Protein AF-A0A7Z9XSA0-F1 (afdb_monomer)

Mean predicted aligned error: 8.35 Å

Structure (mmCIF, N/CA/C/O backbone):
data_AF-A0A7Z9XSA0-F1
#
_entry.id   AF-A0A7Z9XSA0-F1
#
loop_
_atom_site.group_PDB
_atom_site.id
_atom_site.type_symbol
_atom_site.label_atom_id
_atom_site.label_alt_id
_atom_site.label_comp_id
_atom_site.label_asym_id
_atom_site.label_entity_id
_atom_site.label_seq_id
_atom_site.pdbx_PDB_ins_code
_atom_site.Cartn_x
_atom_site.Cartn_y
_atom_site.Cartn_z
_atom_site.occupancy
_atom_site.B_iso_or_equiv
_atom_site.auth_seq_id
_atom_site.auth_comp_id
_atom_site.auth_asym_id
_atom_site.auth_atom_id
_atom_site.pdbx_PDB_model_num
ATOM 1 N N . MET A 1 1 ? -67.974 -2.601 61.975 1.00 41.72 1 MET A N 1
ATOM 2 C CA . MET A 1 1 ? -68.358 -3.649 60.995 1.00 41.72 1 MET A CA 1
ATOM 3 C C . MET A 1 1 ? -67.110 -4.201 60.305 1.00 41.72 1 MET A C 1
ATOM 5 O O . MET A 1 1 ? -66.482 -3.473 59.547 1.00 41.72 1 MET A O 1
ATOM 9 N N . LYS A 1 2 ? -66.712 -5.456 60.569 1.00 50.91 2 LYS A N 1
ATOM 10 C CA . LYS A 1 2 ? -65.597 -6.116 59.857 1.00 50.91 2 LYS A CA 1
ATOM 11 C C . LYS A 1 2 ? -66.090 -6.582 58.481 1.00 50.91 2 LYS A C 1
ATOM 13 O O . LYS A 1 2 ? -66.827 -7.562 58.403 1.00 50.91 2 LYS A O 1
ATOM 18 N N . LYS A 1 3 ? -65.713 -5.886 57.402 1.00 65.38 3 LYS A N 1
ATOM 19 C CA . LYS A 1 3 ? -65.992 -6.336 56.026 1.00 65.38 3 LYS A CA 1
ATOM 20 C C . LYS A 1 3 ? -65.248 -7.657 55.778 1.00 65.38 3 LYS A C 1
ATOM 22 O O . LYS A 1 3 ? -64.023 -7.680 55.711 1.00 65.38 3 LYS A O 1
ATOM 27 N N . ARG A 1 4 ? -65.981 -8.769 55.680 1.00 67.38 4 ARG A N 1
ATOM 28 C CA . ARG A 1 4 ? -65.431 -10.077 55.294 1.00 67.38 4 ARG A CA 1
ATOM 29 C C . ARG A 1 4 ? -65.323 -10.130 53.769 1.00 67.38 4 ARG A C 1
ATOM 31 O O . ARG A 1 4 ? -66.330 -10.259 53.085 1.00 67.38 4 ARG A O 1
ATOM 38 N N . PHE A 1 5 ? -64.107 -10.015 53.241 1.00 75.12 5 PHE A N 1
ATOM 39 C CA . PHE A 1 5 ? -63.843 -10.193 51.811 1.00 75.12 5 PHE A CA 1
ATOM 40 C C . PHE A 1 5 ? -64.044 -11.657 51.387 1.00 75.12 5 PHE A C 1
ATOM 42 O O . PHE A 1 5 ? -63.497 -12.568 52.016 1.00 75.12 5 PHE A O 1
ATOM 49 N N . GLY A 1 6 ? -64.814 -11.874 50.315 1.00 84.06 6 GLY A N 1
ATOM 50 C CA . GLY A 1 6 ? -65.080 -13.199 49.744 1.00 84.06 6 GLY A CA 1
ATOM 51 C C . GLY A 1 6 ? -63.856 -13.816 49.055 1.00 84.06 6 GLY A C 1
ATOM 52 O O . GLY A 1 6 ? -62.977 -13.102 48.575 1.00 84.06 6 GLY A O 1
ATOM 53 N N . ILE A 1 7 ? -63.808 -15.152 48.978 1.00 84.31 7 ILE A N 1
ATOM 54 C CA . ILE A 1 7 ? -62.685 -15.928 48.409 1.00 84.31 7 ILE A CA 1
ATOM 55 C C . ILE A 1 7 ? -62.276 -15.451 47.001 1.00 84.31 7 ILE A C 1
ATOM 57 O O . ILE A 1 7 ? -61.087 -15.344 46.716 1.00 84.31 7 ILE A O 1
ATOM 61 N N . ARG A 1 8 ? -63.244 -15.099 46.141 1.00 87.06 8 ARG A N 1
ATOM 62 C CA . ARG A 1 8 ? -62.992 -14.642 44.760 1.00 87.06 8 ARG A CA 1
ATOM 63 C C . ARG A 1 8 ? -62.134 -13.375 44.698 1.00 87.06 8 ARG A C 1
ATOM 65 O O . ARG A 1 8 ? -61.259 -13.272 43.851 1.00 87.06 8 ARG A O 1
ATOM 72 N N . PHE A 1 9 ? -62.351 -12.442 45.626 1.00 87.25 9 PHE A N 1
ATOM 73 C CA . PHE A 1 9 ? -61.568 -11.209 45.704 1.00 87.25 9 PHE A CA 1
ATOM 74 C C . PHE A 1 9 ? -60.128 -11.481 46.158 1.00 87.25 9 PHE A C 1
ATOM 76 O O . PHE A 1 9 ? -59.192 -10.893 45.629 1.00 87.25 9 PHE A O 1
ATOM 83 N N . LYS A 1 10 ? -59.942 -12.415 47.101 1.00 87.94 10 LYS A N 1
ATOM 84 C CA . LYS A 1 10 ? -58.606 -12.831 47.554 1.00 87.94 10 LYS A CA 1
ATOM 85 C C . LYS A 1 10 ? -57.815 -13.512 46.435 1.00 87.94 10 LYS A C 1
ATOM 87 O O . LYS A 1 10 ? -56.643 -13.204 46.268 1.00 87.94 10 LYS A O 1
ATOM 92 N N . LEU A 1 11 ? -58.459 -14.385 45.656 1.00 89.94 11 LEU A N 1
ATOM 93 C CA . LEU A 1 11 ? -57.843 -15.034 44.492 1.00 89.94 11 LEU A CA 1
ATOM 94 C C . LEU A 1 11 ? -57.449 -14.019 43.415 1.00 89.94 11 LEU A C 1
ATOM 96 O O . LEU A 1 11 ? -56.325 -14.072 42.933 1.00 89.94 11 LEU A O 1
ATOM 100 N N . LEU A 1 12 ? -58.325 -13.058 43.099 1.00 92.12 12 LEU A N 1
ATOM 101 C CA . LEU A 1 12 ? -58.021 -11.993 42.139 1.00 92.12 12 LEU A CA 1
ATOM 102 C C . LEU A 1 12 ? -56.801 -11.177 42.578 1.00 92.12 12 LEU A C 1
ATOM 104 O O . LEU A 1 12 ? -55.916 -10.927 41.768 1.00 92.12 12 LEU A O 1
ATOM 108 N N . LEU A 1 13 ? -56.721 -10.814 43.861 1.00 90.06 13 LEU A N 1
ATOM 109 C CA . LEU A 1 13 ? -55.598 -10.050 44.405 1.00 90.06 13 LEU A CA 1
ATOM 110 C C . LEU A 1 13 ? -54.277 -10.829 44.326 1.00 90.06 13 LEU A C 1
ATOM 112 O O . LEU A 1 13 ? -53.256 -10.262 43.950 1.00 90.06 13 LEU A O 1
ATOM 116 N N . VAL A 1 14 ? -54.307 -12.137 44.599 1.00 91.62 14 VAL A N 1
ATOM 117 C CA . VAL A 1 14 ? -53.137 -13.016 44.439 1.00 91.62 14 VAL A CA 1
ATOM 118 C C . VAL A 1 14 ? -52.727 -13.127 42.971 1.00 91.62 14 VAL A C 1
ATOM 120 O O . VAL A 1 14 ? -51.551 -12.958 42.666 1.00 91.62 14 VAL A O 1
ATOM 123 N N . SER A 1 15 ? -53.669 -13.354 42.051 1.00 92.56 15 SER A N 1
ATOM 124 C CA . SER A 1 15 ? -53.382 -13.424 40.612 1.00 92.56 15 SER A CA 1
ATOM 125 C C . SER A 1 15 ? -52.836 -12.103 40.063 1.00 92.56 15 SER A C 1
ATOM 127 O O . SER A 1 15 ? -51.898 -12.115 39.271 1.00 92.56 15 SER A O 1
ATOM 129 N N . LEU A 1 16 ? -53.372 -10.966 40.515 1.00 92.50 16 LEU A N 1
ATOM 130 C CA . LEU A 1 16 ? -52.887 -9.640 40.138 1.00 92.50 16 LEU A CA 1
ATOM 131 C C . LEU A 1 16 ? -51.460 -9.407 40.651 1.00 92.50 16 LEU A C 1
ATOM 133 O O . LEU A 1 16 ? -50.615 -8.949 39.890 1.00 92.50 16 LEU A O 1
ATOM 137 N N . SER A 1 17 ? -51.165 -9.777 41.902 1.00 91.25 17 SER A N 1
ATOM 138 C CA . SER A 1 17 ? -49.797 -9.732 42.435 1.00 91.25 17 SER A CA 1
ATOM 139 C C . SER A 1 17 ? -48.845 -10.653 41.670 1.00 91.25 17 SER A C 1
ATOM 141 O O . SER A 1 17 ? -47.712 -10.260 41.408 1.00 91.25 17 SER A O 1
ATOM 143 N N . LEU A 1 18 ? -49.303 -11.843 41.267 1.00 94.75 18 LEU A N 1
ATOM 144 C CA . LEU A 1 18 ? -48.498 -12.791 40.495 1.00 94.75 18 LEU A CA 1
ATOM 145 C C . LEU A 1 18 ? -48.130 -12.243 39.106 1.00 94.75 18 LEU A C 1
ATOM 147 O O . LEU A 1 18 ? -47.051 -12.540 38.610 1.00 94.75 18 LEU A O 1
ATOM 151 N N . ILE A 1 19 ? -49.005 -11.430 38.501 1.00 94.38 19 ILE A N 1
ATOM 152 C CA . ILE A 1 19 ? -48.771 -10.763 37.207 1.00 94.38 19 ILE A CA 1
ATOM 153 C C . ILE A 1 19 ? -47.975 -9.460 37.372 1.00 94.38 19 ILE A C 1
ATOM 155 O O . ILE A 1 19 ? -47.176 -9.116 36.504 1.00 94.38 19 ILE A O 1
ATOM 159 N N . ALA A 1 20 ? -48.148 -8.736 38.478 1.00 94.19 20 ALA A N 1
ATOM 160 C CA . ALA A 1 20 ? -47.433 -7.486 38.720 1.00 94.19 20 ALA A CA 1
ATOM 161 C C . ALA A 1 20 ? -45.910 -7.697 38.777 1.00 94.19 20 ALA A C 1
ATOM 163 O O . ALA A 1 20 ? -45.165 -6.922 38.187 1.00 94.19 20 ALA A O 1
ATOM 164 N N . ILE A 1 21 ? -45.453 -8.781 39.414 1.00 92.44 21 ILE A N 1
ATOM 165 C CA . ILE A 1 21 ? -44.024 -9.105 39.553 1.00 92.44 21 ILE A CA 1
ATOM 166 C C . ILE A 1 21 ? -43.300 -9.210 38.193 1.00 92.44 21 ILE A C 1
ATOM 168 O O . ILE A 1 21 ? -42.333 -8.473 38.001 1.00 92.44 21 ILE A O 1
ATOM 172 N N . PRO A 1 22 ? -43.716 -10.062 37.233 1.00 93.69 22 PRO A N 1
ATOM 173 C CA . PRO A 1 22 ? -43.029 -10.177 35.948 1.00 93.69 22 PRO A CA 1
ATOM 174 C C . PRO A 1 22 ? -43.111 -8.897 35.108 1.00 93.69 22 PRO A C 1
ATOM 176 O O . PRO A 1 22 ? -42.152 -8.580 34.410 1.00 93.69 22 PRO A O 1
ATOM 179 N N . VAL A 1 23 ? -44.204 -8.129 35.194 1.00 95.00 23 VAL A N 1
ATOM 180 C CA . VAL A 1 23 ? -44.337 -6.855 34.463 1.00 95.00 23 VAL A CA 1
ATOM 181 C C . VAL A 1 23 ? -43.363 -5.809 35.003 1.00 95.00 23 VAL A C 1
ATOM 183 O O . VAL A 1 23 ? -42.646 -5.182 34.224 1.00 95.00 23 VAL A O 1
ATOM 186 N N . THR A 1 24 ? -43.301 -5.639 36.325 1.00 95.44 24 THR A N 1
ATOM 187 C CA . THR A 1 24 ? -42.353 -4.713 36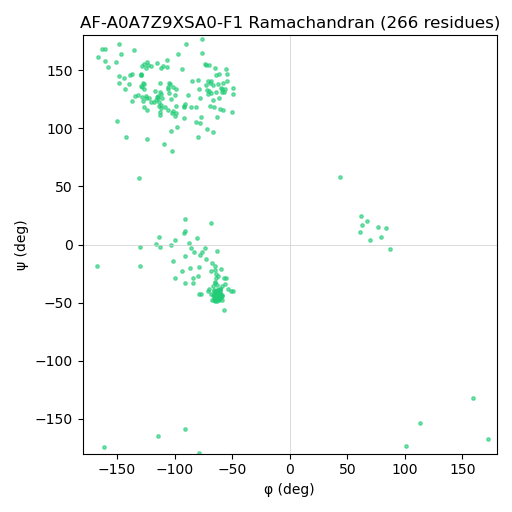.958 1.00 95.44 24 THR A CA 1
ATOM 188 C C . THR A 1 24 ? -40.913 -5.175 36.756 1.00 95.44 24 THR A C 1
ATOM 190 O O . THR A 1 24 ? -40.056 -4.357 36.439 1.00 95.44 24 THR A O 1
ATOM 193 N N . GLY A 1 25 ? -40.646 -6.481 36.858 1.00 94.81 25 GLY A N 1
ATOM 194 C CA . GLY A 1 25 ? -39.329 -7.052 36.575 1.00 94.81 25 GLY A CA 1
ATOM 195 C C . GLY A 1 25 ? -38.872 -6.786 35.139 1.00 94.81 25 GLY A C 1
ATOM 196 O O . GLY A 1 25 ? -37.737 -6.371 34.928 1.00 94.81 25 GLY A O 1
ATOM 197 N N . TYR A 1 26 ? -39.763 -6.946 34.155 1.00 95.88 26 TYR A N 1
ATOM 198 C CA . TYR A 1 26 ? -39.463 -6.637 32.756 1.00 95.88 26 TYR A CA 1
ATOM 199 C C . TYR A 1 26 ? -39.157 -5.148 32.535 1.00 95.88 26 TYR A C 1
ATOM 201 O O . TYR A 1 26 ? -38.176 -4.822 31.868 1.00 95.88 26 TYR A O 1
ATOM 209 N N . GLN A 1 27 ? -39.959 -4.245 33.112 1.00 94.75 27 GLN A N 1
ATOM 210 C CA . GLN A 1 27 ? -39.705 -2.800 33.022 1.00 94.75 27 GLN A CA 1
ATOM 211 C C . GLN A 1 27 ? -38.355 -2.431 33.641 1.00 94.75 27 GLN A C 1
ATOM 213 O O . GLN A 1 27 ? -37.563 -1.748 33.000 1.00 94.75 27 GLN A O 1
ATOM 218 N N . PHE A 1 28 ? -38.057 -2.966 34.826 1.00 96.12 28 PHE A N 1
ATOM 219 C CA . PHE A 1 28 ? -36.787 -2.734 35.506 1.00 96.12 28 PHE A CA 1
ATOM 220 C C . PHE A 1 28 ? -35.584 -3.221 34.686 1.00 96.12 28 PHE A C 1
ATOM 222 O O . PHE A 1 28 ? -34.607 -2.492 34.541 1.00 96.12 28 PHE A O 1
ATOM 229 N N . ILE A 1 29 ? -35.652 -4.430 34.111 1.00 96.81 29 ILE A N 1
ATOM 230 C CA . ILE A 1 29 ? -34.572 -4.964 33.265 1.00 96.81 29 ILE A CA 1
ATOM 231 C C . ILE A 1 29 ? -34.356 -4.072 32.042 1.00 96.81 29 ILE A C 1
ATOM 233 O O . ILE A 1 29 ? -33.217 -3.745 31.723 1.00 96.81 29 ILE A O 1
ATOM 237 N N . ARG A 1 30 ? -35.436 -3.639 31.384 1.00 97.00 30 ARG A N 1
ATOM 238 C CA . ARG A 1 30 ? -35.357 -2.768 30.208 1.00 97.00 30 ARG A CA 1
ATOM 239 C C . ARG A 1 30 ? -34.753 -1.399 30.539 1.00 97.00 30 ARG A C 1
ATOM 241 O O . ARG A 1 30 ? -33.953 -0.877 29.763 1.00 97.00 30 ARG A O 1
ATOM 248 N N . GLU A 1 31 ? -35.139 -0.805 31.664 1.00 96.19 31 GLU A N 1
ATOM 249 C CA . GLU A 1 31 ? -34.573 0.465 32.132 1.00 96.19 31 GLU A CA 1
ATOM 250 C C . GLU A 1 31 ? -33.086 0.318 32.465 1.00 96.19 31 GLU A C 1
ATOM 252 O O . GLU A 1 31 ? -32.283 1.144 32.037 1.00 96.19 31 GLU A O 1
ATOM 257 N N . MET A 1 32 ? -32.709 -0.768 33.147 1.00 96.94 32 MET A N 1
ATOM 258 C CA . MET A 1 32 ? -31.314 -1.075 33.462 1.00 96.94 32 MET A CA 1
ATOM 259 C C . MET A 1 32 ? -30.474 -1.283 32.198 1.00 96.94 32 MET A C 1
ATOM 261 O O . MET A 1 32 ? -29.381 -0.738 32.097 1.00 96.94 32 MET A O 1
ATOM 265 N N . GLU A 1 33 ? -30.981 -2.034 31.216 1.00 97.06 33 GLU A N 1
ATOM 266 C CA . GLU A 1 33 ? -30.316 -2.229 29.923 1.00 97.06 33 GLU A CA 1
ATOM 267 C C . GLU A 1 33 ? -30.086 -0.892 29.213 1.00 97.06 33 GLU A C 1
ATOM 269 O O . GLU A 1 33 ? -28.975 -0.612 28.770 1.00 97.06 33 GLU A O 1
ATOM 274 N N . THR A 1 34 ? -31.123 -0.052 29.148 1.00 96.81 34 THR A N 1
ATOM 275 C CA . THR A 1 34 ? -31.043 1.264 28.500 1.00 96.81 34 THR A CA 1
ATOM 276 C C . THR A 1 34 ? -30.007 2.140 29.199 1.00 96.81 34 THR A C 1
ATOM 278 O O . THR A 1 34 ? -29.118 2.676 28.548 1.00 96.81 34 THR A O 1
ATOM 281 N N . PHE A 1 35 ? -30.059 2.212 30.531 1.00 96.88 35 PHE A N 1
ATOM 282 C CA . PHE A 1 35 ? -29.105 2.977 31.327 1.00 96.88 35 PHE A CA 1
ATOM 283 C C . PHE A 1 35 ? -27.662 2.495 31.132 1.00 96.88 35 PHE A C 1
ATOM 285 O O . PHE A 1 35 ? -26.760 3.310 30.944 1.00 96.88 35 PHE A O 1
ATOM 292 N N . LEU A 1 36 ? -27.431 1.178 31.149 1.00 95.50 36 LEU A N 1
ATOM 293 C CA . LEU A 1 36 ? -26.100 0.608 30.941 1.00 95.50 36 LEU A CA 1
ATOM 294 C C . LEU A 1 36 ? -25.579 0.880 29.529 1.00 95.50 36 LEU A C 1
ATOM 296 O O . LEU A 1 36 ? -24.401 1.203 29.381 1.00 95.50 36 LEU A O 1
ATOM 300 N N . ARG A 1 37 ? -26.436 0.781 28.508 1.00 94.94 37 ARG A N 1
ATOM 301 C CA . ARG A 1 37 ? -26.054 1.083 27.125 1.00 94.94 37 ARG A CA 1
ATOM 302 C C . ARG A 1 37 ? -25.712 2.559 26.954 1.00 94.94 37 ARG A C 1
ATOM 304 O O . ARG A 1 37 ? -24.645 2.866 26.437 1.00 94.94 37 ARG A O 1
ATOM 311 N N . ASP A 1 38 ? -26.551 3.456 27.463 1.00 96.50 38 ASP A N 1
ATOM 312 C CA . ASP A 1 38 ? -26.317 4.900 27.381 1.00 96.50 38 ASP A CA 1
ATOM 313 C C . ASP A 1 38 ? -25.040 5.304 28.137 1.00 96.50 38 ASP A C 1
ATOM 315 O O . ASP A 1 38 ? -24.252 6.120 27.654 1.00 96.50 38 ASP A O 1
ATOM 319 N N . ALA A 1 39 ? -24.782 4.692 29.298 1.00 93.31 39 ALA A N 1
ATOM 320 C CA . ALA A 1 39 ? -23.544 4.897 30.043 1.00 93.31 39 ALA A CA 1
ATOM 321 C C . ALA A 1 39 ? -22.311 4.392 29.270 1.00 93.31 39 ALA A C 1
ATOM 323 O O . ALA A 1 39 ? -21.275 5.060 29.269 1.00 93.31 39 ALA A O 1
ATOM 324 N N . GLN A 1 40 ? -22.404 3.241 28.594 1.00 90.81 40 GLN A N 1
ATOM 325 C CA . GLN A 1 40 ? -21.329 2.729 27.737 1.00 90.81 40 GLN A CA 1
ATOM 326 C C . GLN A 1 40 ? -21.079 3.644 26.533 1.00 90.81 40 GLN A C 1
ATOM 328 O O . GLN A 1 40 ? -19.932 4.020 26.296 1.00 90.81 40 GLN A O 1
ATOM 333 N N . ASP A 1 41 ? -22.130 4.060 25.826 1.00 92.38 41 ASP A N 1
ATOM 334 C CA . ASP A 1 41 ? -22.032 4.948 24.663 1.00 92.38 41 ASP A CA 1
ATOM 335 C C . ASP A 1 41 ? -21.413 6.301 25.046 1.00 92.38 41 ASP A C 1
ATOM 337 O O . ASP A 1 41 ? -20.529 6.819 24.351 1.00 92.38 41 ASP A O 1
ATOM 341 N N . HIS A 1 42 ? -21.820 6.862 26.188 1.00 92.44 42 HIS A N 1
ATOM 342 C CA . HIS A 1 42 ? -21.264 8.109 26.705 1.00 92.44 42 HIS A CA 1
ATOM 343 C C . HIS A 1 42 ? -19.783 7.975 27.087 1.00 92.44 42 HIS A C 1
ATOM 345 O O . HIS A 1 42 ? -18.978 8.845 26.740 1.00 92.44 42 HIS A O 1
ATOM 351 N N . ASN A 1 43 ? -19.405 6.877 27.750 1.00 89.88 43 ASN A N 1
ATOM 352 C CA . ASN A 1 43 ? -18.013 6.602 28.103 1.00 89.88 43 ASN A CA 1
ATOM 353 C C . ASN A 1 43 ? -17.147 6.430 26.849 1.00 89.88 43 ASN A C 1
ATOM 355 O O . ASN A 1 43 ? -16.127 7.104 26.725 1.00 89.88 43 ASN A O 1
ATOM 359 N N . LEU A 1 44 ? -17.582 5.617 25.878 1.00 89.00 44 LEU A N 1
ATOM 360 C CA . LEU A 1 44 ? -16.863 5.413 24.616 1.00 89.00 44 LEU A CA 1
ATOM 361 C C . LEU A 1 44 ? -16.672 6.727 23.851 1.00 89.00 44 LEU A C 1
ATOM 363 O O . LEU A 1 44 ? -15.575 7.006 23.364 1.00 89.00 44 LEU A O 1
ATOM 367 N N . THR A 1 45 ? -17.712 7.560 23.784 1.00 92.00 45 THR A N 1
ATOM 368 C CA . THR A 1 45 ? -17.655 8.861 23.102 1.00 92.00 45 THR A CA 1
ATOM 369 C C . THR A 1 45 ? -16.690 9.819 23.798 1.00 92.00 45 THR A C 1
ATOM 371 O O . THR A 1 45 ? -15.855 10.442 23.141 1.00 92.00 45 THR A O 1
ATOM 374 N N . THR A 1 46 ? -16.762 9.914 25.127 1.00 90.69 46 THR A N 1
ATOM 375 C CA . THR A 1 46 ? -15.885 10.785 25.925 1.00 90.69 46 THR A CA 1
ATOM 376 C C . THR A 1 46 ? -14.426 10.354 25.798 1.00 90.69 46 THR A C 1
ATOM 378 O O . THR A 1 46 ? -13.544 11.183 25.572 1.00 90.69 46 THR A O 1
ATOM 381 N N . THR A 1 47 ? -14.163 9.049 25.855 1.00 88.00 47 THR A N 1
ATOM 382 C CA . THR A 1 47 ? -12.823 8.499 25.656 1.00 88.00 47 THR A CA 1
ATOM 383 C C . THR A 1 47 ? -12.308 8.751 24.241 1.00 88.00 47 THR A C 1
ATOM 385 O O . THR A 1 47 ? -11.165 9.175 24.080 1.00 88.00 47 THR A O 1
ATOM 388 N N . ALA A 1 48 ? -13.137 8.560 23.209 1.00 88.69 48 ALA A N 1
ATOM 389 C CA . ALA A 1 48 ? -12.759 8.854 21.828 1.00 88.69 48 ALA A CA 1
ATOM 390 C C . ALA A 1 48 ? -12.407 10.339 21.633 1.00 88.69 48 ALA A C 1
ATOM 392 O O . ALA A 1 48 ? -11.421 10.655 20.968 1.00 88.69 48 ALA A O 1
ATOM 393 N N . GLN A 1 49 ? -13.162 11.252 22.252 1.00 90.06 49 GLN A N 1
ATOM 394 C CA . GLN A 1 49 ? -12.871 12.689 22.230 1.00 90.06 49 GLN A CA 1
ATOM 395 C C . GLN A 1 49 ? -11.562 13.024 22.956 1.00 90.06 49 GLN A C 1
ATOM 397 O O . GLN A 1 49 ? -10.744 13.771 22.419 1.00 90.06 49 GLN A O 1
ATOM 402 N N . ALA A 1 50 ? -11.327 12.446 24.137 1.00 87.62 50 ALA A N 1
ATOM 403 C CA . ALA A 1 50 ? -10.083 12.635 24.882 1.00 87.62 50 ALA A CA 1
ATOM 404 C C . ALA A 1 50 ? -8.864 12.133 24.088 1.00 87.62 50 ALA A C 1
ATOM 406 O O . ALA A 1 50 ? -7.871 12.848 23.957 1.00 87.62 50 ALA A O 1
ATOM 407 N N . LEU A 1 51 ? -8.964 10.946 23.480 1.00 86.06 51 LEU A N 1
ATOM 408 C CA . LEU A 1 51 ? -7.933 10.403 22.594 1.00 86.06 51 LEU A CA 1
ATOM 409 C C . LEU A 1 51 ? -7.704 11.297 21.374 1.00 86.06 51 LEU A C 1
ATOM 411 O O . LEU A 1 51 ? -6.560 11.587 21.039 1.00 86.06 51 LEU A O 1
ATOM 415 N N . ALA A 1 52 ? -8.767 11.784 20.732 1.00 85.38 52 ALA A N 1
ATOM 416 C CA . ALA A 1 52 ? -8.646 12.689 19.592 1.00 85.38 52 ALA A CA 1
ATOM 417 C C . ALA A 1 52 ? -7.918 13.995 19.960 1.00 85.38 52 ALA A C 1
ATOM 419 O O . ALA A 1 52 ? -7.110 14.486 19.168 1.00 85.38 52 ALA A O 1
ATOM 420 N N . LEU A 1 53 ? -8.157 14.538 21.160 1.00 86.19 53 LEU A N 1
ATOM 421 C CA . LEU A 1 53 ? -7.442 15.709 21.677 1.00 86.19 53 LEU A CA 1
ATOM 422 C C . LEU A 1 53 ? -5.959 15.410 21.936 1.00 86.19 53 LEU A C 1
ATOM 424 O O . LEU A 1 53 ? -5.111 16.210 21.543 1.00 86.19 53 LEU A O 1
ATOM 428 N N . LEU A 1 54 ? -5.635 14.254 22.528 1.00 83.75 54 LEU A N 1
ATOM 429 C CA . LEU A 1 54 ? -4.248 13.817 22.748 1.00 83.75 54 LEU A CA 1
ATOM 430 C C . LEU A 1 54 ? -3.484 13.641 21.429 1.00 83.75 54 LEU A C 1
ATOM 432 O O . LEU A 1 54 ? -2.347 14.090 21.307 1.00 83.75 54 LEU A O 1
ATOM 436 N N . VAL A 1 55 ? -4.120 13.023 20.430 1.00 81.50 55 VAL A N 1
ATOM 437 C CA . VAL A 1 55 ? -3.548 12.817 19.091 1.00 81.50 55 VAL A CA 1
ATOM 438 C C . VAL A 1 55 ? -3.316 14.152 18.392 1.00 81.50 55 VAL A C 1
ATOM 440 O O . VAL A 1 55 ? -2.219 14.401 17.902 1.00 81.50 55 VAL A O 1
ATOM 443 N N . ARG A 1 56 ? -4.319 15.039 18.381 1.00 79.75 56 ARG A N 1
ATOM 444 C CA . ARG A 1 56 ? -4.207 16.368 17.759 1.00 79.75 56 ARG A CA 1
ATOM 445 C C . ARG A 1 56 ? -3.148 17.239 18.440 1.00 79.75 56 ARG A C 1
ATOM 447 O O . ARG A 1 56 ? -2.496 18.032 17.772 1.00 79.75 56 ARG A O 1
ATOM 454 N N . GLY A 1 57 ? -2.989 17.105 19.755 1.00 72.94 57 GLY A N 1
ATOM 455 C CA . GLY A 1 57 ? -2.007 17.854 20.536 1.00 72.94 57 GLY A CA 1
ATOM 456 C C . GLY A 1 57 ? -0.567 17.355 20.402 1.00 72.94 57 GLY A C 1
ATOM 457 O O . GLY A 1 57 ? 0.327 18.000 20.944 1.00 72.94 57 GLY A O 1
ATOM 458 N N . ASN A 1 58 ? -0.315 16.231 19.718 1.00 71.31 58 ASN A N 1
ATOM 459 C CA . ASN A 1 58 ? 1.025 15.668 19.599 1.00 71.31 58 ASN A CA 1
ATOM 460 C C . ASN A 1 58 ? 1.747 16.180 18.332 1.00 71.31 58 ASN A C 1
ATOM 462 O O . ASN A 1 58 ? 1.433 15.734 17.227 1.00 71.31 58 ASN A O 1
ATOM 466 N N . PRO A 1 59 ? 2.771 17.045 18.467 1.00 63.28 59 PRO A N 1
ATOM 467 C CA . PRO A 1 59 ? 3.491 17.627 17.332 1.00 63.28 59 PRO A CA 1
ATOM 468 C C . PRO A 1 59 ? 4.327 16.613 16.534 1.00 63.28 59 PRO A C 1
ATOM 470 O O . PRO A 1 59 ? 4.718 16.902 15.407 1.00 63.28 59 PRO A O 1
ATOM 473 N N . ALA A 1 60 ? 4.601 15.420 17.080 1.00 59.56 60 ALA A N 1
ATOM 474 C CA . ALA A 1 60 ? 5.267 14.345 16.341 1.00 59.56 60 ALA A CA 1
ATOM 475 C C . ALA A 1 60 ? 4.346 13.691 15.293 1.00 59.56 60 ALA A C 1
ATOM 477 O O . ALA A 1 60 ? 4.806 12.928 14.442 1.00 59.56 60 ALA A O 1
ATOM 478 N N . LEU A 1 61 ? 3.044 13.979 15.353 1.00 63.97 61 LEU A N 1
ATOM 479 C CA . LEU A 1 61 ? 2.025 13.469 14.448 1.00 63.97 61 LEU A CA 1
ATOM 480 C C . LEU A 1 61 ? 1.696 14.564 13.451 1.00 63.97 61 LEU A C 1
ATOM 482 O O . LEU A 1 61 ? 0.732 15.311 13.600 1.00 63.97 61 LEU A O 1
ATOM 486 N N . ASN A 1 62 ? 2.551 14.685 12.444 1.00 57.22 62 ASN A N 1
ATOM 487 C CA . ASN A 1 62 ? 2.345 15.647 11.379 1.00 57.22 62 ASN A CA 1
ATOM 488 C C . ASN A 1 62 ? 1.094 15.230 10.585 1.00 57.22 62 ASN A C 1
ATOM 490 O O . ASN A 1 62 ? 1.144 14.317 9.765 1.00 57.22 62 ASN A O 1
ATOM 494 N N . THR A 1 63 ? -0.052 15.825 10.914 1.00 57.22 63 THR A N 1
ATOM 495 C CA . THR A 1 63 ? -1.357 15.520 10.302 1.00 57.22 63 THR A CA 1
ATOM 496 C C . THR A 1 63 ? -1.653 16.405 9.090 1.00 57.22 63 THR A C 1
ATOM 498 O O . THR A 1 63 ? -2.555 16.082 8.323 1.00 57.22 63 THR A O 1
ATOM 501 N N . ASP A 1 64 ? -0.838 17.441 8.869 1.00 56.12 64 ASP A N 1
ATOM 502 C CA . ASP A 1 64 ? -0.942 18.407 7.765 1.00 56.12 64 ASP A CA 1
ATOM 503 C C . ASP A 1 64 ? -0.136 17.999 6.520 1.00 56.12 64 ASP A C 1
ATOM 505 O O . ASP A 1 64 ? 0.224 18.833 5.688 1.00 56.12 64 ASP A O 1
ATOM 509 N N . VAL A 1 65 ? 0.182 16.713 6.365 1.00 60.88 65 VAL A N 1
ATOM 510 C CA . VAL A 1 65 ? 0.842 16.253 5.141 1.00 60.88 65 VAL A CA 1
ATOM 511 C C . VAL A 1 65 ? -0.169 16.298 3.990 1.00 60.88 65 VAL A C 1
ATOM 513 O O . VAL A 1 65 ? -1.249 15.717 4.125 1.00 60.88 65 VAL A O 1
ATOM 516 N N . PRO A 1 66 ? 0.172 16.914 2.841 1.00 66.25 66 PRO A N 1
ATOM 517 C CA . PRO A 1 66 ? -0.582 16.736 1.609 1.00 66.25 66 PRO A CA 1
ATOM 518 C C . PRO A 1 66 ? -0.788 15.243 1.321 1.00 66.25 66 PRO A C 1
ATOM 520 O O . PRO A 1 66 ? 0.163 14.499 1.095 1.00 66.25 66 PRO A O 1
ATOM 523 N N . LEU A 1 67 ? -2.044 14.800 1.366 1.00 72.12 67 LEU A N 1
ATOM 524 C CA . LEU A 1 67 ? -2.420 13.408 1.091 1.00 72.12 67 LEU A CA 1
ATOM 525 C C . LEU A 1 67 ? -2.569 13.134 -0.409 1.00 72.12 67 LEU A C 1
ATOM 527 O O . LEU A 1 67 ? -2.786 11.993 -0.809 1.00 72.12 67 LEU A O 1
ATOM 531 N N . GLU A 1 68 ? -2.483 14.173 -1.237 1.00 76.00 68 GLU A N 1
ATOM 532 C CA . GLU A 1 68 ? -2.559 14.040 -2.683 1.00 76.00 68 GLU A CA 1
ATOM 533 C C . GLU A 1 68 ? -1.349 13.250 -3.195 1.00 76.00 68 GLU A C 1
ATOM 535 O O . GLU A 1 68 ? -0.200 13.622 -2.969 1.00 76.00 68 GLU A O 1
ATOM 540 N N . GLY A 1 69 ? -1.626 12.103 -3.815 1.00 80.19 69 GLY A N 1
ATOM 541 C CA . GLY A 1 69 ? -0.616 11.142 -4.256 1.00 80.19 69 GLY A CA 1
ATOM 542 C C . GLY A 1 69 ? 0.115 10.395 -3.140 1.00 80.19 69 GLY A C 1
ATOM 543 O O . GLY A 1 69 ? 1.008 9.610 -3.437 1.00 80.19 69 GLY A O 1
ATOM 544 N N . ALA A 1 70 ? -0.246 10.588 -1.867 1.00 87.88 70 ALA A N 1
ATOM 545 C CA . ALA A 1 70 ? 0.347 9.825 -0.775 1.00 87.88 70 ALA A CA 1
ATOM 546 C C . ALA A 1 70 ? 0.065 8.323 -0.936 1.00 87.88 70 ALA A C 1
ATOM 548 O O . ALA A 1 70 ? -1.000 7.923 -1.407 1.00 87.88 70 ALA A O 1
ATOM 549 N N . LEU A 1 71 ? 1.014 7.496 -0.501 1.00 91.50 71 LEU A N 1
ATOM 550 C CA . LEU A 1 71 ? 0.919 6.046 -0.579 1.00 91.50 71 LEU A CA 1
ATOM 551 C C . LEU A 1 71 ? 1.006 5.420 0.808 1.00 91.50 71 LEU A C 1
ATOM 553 O O . LEU A 1 71 ? 1.986 5.591 1.534 1.00 91.50 71 LEU A O 1
ATOM 557 N N . TYR A 1 72 ? -0.011 4.646 1.175 1.00 93.06 72 TYR A N 1
ATOM 558 C CA . TYR A 1 72 ? -0.014 3.918 2.438 1.00 93.06 72 TYR A CA 1
ATOM 559 C C . TYR A 1 72 ? 0.822 2.640 2.388 1.00 93.06 72 TYR A C 1
ATOM 561 O O . TYR A 1 72 ? 0.704 1.834 1.465 1.00 93.06 72 TYR A O 1
ATOM 569 N N . VAL A 1 73 ? 1.633 2.444 3.425 1.00 94.69 73 VAL A N 1
ATOM 570 C CA . VAL A 1 73 ? 2.542 1.314 3.593 1.00 94.69 73 VAL A CA 1
ATOM 571 C C . VAL A 1 73 ? 2.067 0.456 4.761 1.00 94.69 73 VAL A C 1
ATOM 573 O O . VAL A 1 73 ? 2.135 0.849 5.928 1.00 94.69 73 VAL A O 1
ATOM 576 N N . HIS A 1 74 ? 1.603 -0.748 4.446 1.00 94.25 74 HIS A N 1
ATOM 577 C CA . HIS A 1 74 ? 1.081 -1.692 5.423 1.00 94.25 74 HIS A CA 1
ATOM 578 C C . HIS A 1 74 ? 2.205 -2.334 6.264 1.00 94.25 74 HIS A C 1
ATOM 580 O O . HIS A 1 74 ? 3.350 -2.457 5.809 1.00 94.25 74 HIS A O 1
ATOM 586 N N . PRO A 1 75 ? 1.897 -2.803 7.490 1.00 91.12 75 PRO A N 1
ATOM 587 C CA . PRO A 1 75 ? 2.830 -3.602 8.280 1.00 91.12 75 PRO A CA 1
ATOM 588 C C . PRO A 1 75 ? 3.348 -4.829 7.521 1.00 91.12 75 PRO A C 1
ATOM 590 O O . PRO A 1 75 ? 2.613 -5.454 6.747 1.00 91.12 75 PRO A O 1
ATOM 593 N N . TYR A 1 76 ? 4.602 -5.197 7.786 1.00 89.62 76 TYR A N 1
ATOM 594 C CA . TYR A 1 76 ? 5.225 -6.371 7.185 1.00 89.62 76 TYR A CA 1
ATOM 595 C C . TYR A 1 76 ? 4.485 -7.668 7.519 1.00 89.62 76 TYR A C 1
ATOM 597 O O . TYR A 1 76 ? 4.194 -7.958 8.680 1.00 89.62 76 TYR A O 1
ATOM 605 N N . GLN A 1 77 ? 4.289 -8.472 6.484 1.00 89.38 77 GLN A N 1
ATOM 606 C CA . GLN A 1 77 ? 4.191 -9.925 6.541 1.00 89.38 77 GLN A CA 1
ATOM 607 C C . GLN A 1 77 ? 5.216 -10.465 5.532 1.00 89.38 77 GLN A C 1
ATOM 609 O O . GLN A 1 77 ? 5.584 -9.707 4.631 1.00 89.38 77 GLN A O 1
ATOM 614 N N . PRO A 1 78 ? 5.730 -11.697 5.686 1.00 90.12 78 PRO A N 1
ATOM 615 C CA . PRO A 1 78 ? 6.619 -12.290 4.693 1.00 90.12 78 PRO A CA 1
ATOM 616 C C . PRO A 1 78 ? 6.035 -12.176 3.282 1.00 90.12 78 PRO A C 1
ATOM 618 O O . PRO A 1 78 ? 4.874 -12.510 3.085 1.00 90.12 78 PRO A O 1
ATOM 621 N N . VAL A 1 79 ? 6.843 -11.674 2.348 1.00 92.62 79 VAL A N 1
ATOM 622 C CA . VAL A 1 79 ? 6.510 -11.563 0.923 1.00 92.62 79 VAL A CA 1
ATOM 623 C C . VAL A 1 79 ? 7.606 -12.276 0.147 1.00 92.62 79 VAL A C 1
ATOM 625 O O . VAL A 1 79 ? 8.796 -11.982 0.337 1.00 92.62 79 VAL A O 1
ATOM 628 N N . ILE A 1 80 ? 7.210 -13.213 -0.700 1.00 95.06 80 ILE A N 1
ATOM 629 C CA . ILE A 1 80 ? 8.061 -13.858 -1.687 1.00 95.06 80 ILE A CA 1
ATOM 630 C C . ILE A 1 80 ? 7.913 -13.047 -2.967 1.00 95.06 80 ILE A C 1
ATOM 632 O O . ILE A 1 80 ? 6.823 -12.917 -3.495 1.00 95.06 80 ILE A O 1
ATOM 636 N N . VAL A 1 81 ? 9.015 -12.472 -3.451 1.00 96.62 81 VAL A N 1
ATOM 637 C CA . VAL A 1 81 ? 8.985 -11.713 -4.705 1.00 96.62 81 VAL A CA 1
ATOM 638 C C . VAL A 1 81 ? 9.030 -12.700 -5.861 1.00 96.62 81 VAL A C 1
ATOM 640 O O . VAL A 1 81 ? 10.117 -13.124 -6.253 1.00 96.62 81 VAL A O 1
ATOM 643 N N . ASP A 1 82 ? 7.857 -13.093 -6.341 1.00 96.62 82 ASP A N 1
ATOM 644 C CA . ASP A 1 82 ? 7.653 -14.040 -7.441 1.00 96.62 82 ASP A CA 1
ATOM 645 C C . ASP A 1 82 ? 6.683 -13.513 -8.520 1.00 96.62 82 ASP A C 1
ATOM 647 O O . ASP A 1 82 ? 6.479 -14.161 -9.548 1.00 96.62 82 ASP A O 1
ATOM 651 N N . GLY A 1 83 ? 6.125 -12.312 -8.322 1.00 95.38 83 GLY A N 1
ATOM 652 C CA . GLY A 1 83 ? 5.201 -11.656 -9.246 1.00 95.38 83 GLY A CA 1
ATOM 653 C C . GLY A 1 83 ? 3.734 -12.041 -9.027 1.00 95.38 83 GLY A C 1
ATOM 654 O O . GLY A 1 83 ? 2.846 -11.476 -9.684 1.00 95.38 83 GLY A O 1
ATOM 655 N N . TYR A 1 84 ? 3.441 -12.963 -8.107 1.00 95.75 84 TYR A N 1
ATOM 656 C CA . TYR A 1 84 ? 2.085 -13.378 -7.766 1.00 95.75 84 TYR A CA 1
ATOM 657 C C . TYR A 1 84 ? 1.541 -12.577 -6.578 1.00 95.75 84 TYR A C 1
ATOM 659 O O . TYR A 1 84 ? 2.253 -12.087 -5.711 1.00 95.75 84 TYR A O 1
ATOM 667 N N . ALA A 1 85 ? 0.219 -12.407 -6.540 1.00 94.94 85 ALA A N 1
ATOM 668 C CA . ALA A 1 85 ? -0.442 -11.605 -5.509 1.00 94.94 85 ALA A CA 1
ATOM 669 C C . ALA A 1 85 ? -0.865 -12.429 -4.274 1.00 94.94 85 ALA A C 1
ATOM 671 O O . ALA A 1 85 ? -1.643 -11.945 -3.450 1.00 94.94 85 ALA A O 1
ATOM 672 N N . ASP A 1 86 ? -0.400 -13.673 -4.147 1.00 95.25 86 ASP A N 1
ATOM 673 C CA . ASP A 1 86 ? -0.881 -14.618 -3.132 1.00 95.25 86 ASP A CA 1
ATOM 674 C C . ASP A 1 86 ? -0.521 -14.178 -1.705 1.00 95.25 86 ASP A C 1
ATOM 676 O O . ASP A 1 86 ? -1.359 -14.256 -0.804 1.00 95.25 86 ASP A O 1
ATOM 680 N N . ASP A 1 87 ? 0.653 -13.570 -1.521 1.00 95.00 87 ASP A N 1
ATOM 681 C CA . ASP A 1 87 ? 1.088 -12.974 -0.247 1.00 95.00 87 ASP A CA 1
ATOM 682 C C . ASP A 1 87 ? 0.362 -11.654 0.098 1.00 95.00 87 ASP A C 1
ATOM 684 O O . ASP A 1 87 ? 0.566 -11.053 1.159 1.00 95.00 87 ASP A O 1
ATOM 688 N N . TRP A 1 88 ? -0.506 -11.179 -0.800 1.00 95.75 88 TRP A N 1
ATOM 689 C CA . TRP A 1 88 ? -1.177 -9.880 -0.718 1.00 95.75 88 TRP A CA 1
ATOM 690 C C . TRP A 1 88 ? -2.698 -9.983 -0.583 1.00 95.75 88 TRP A C 1
ATOM 692 O O . TRP A 1 88 ? -3.371 -8.953 -0.513 1.00 95.75 88 TRP A O 1
ATOM 702 N N . GLN A 1 89 ? -3.252 -11.198 -0.541 1.00 94.50 89 GLN A N 1
ATOM 703 C CA . GLN A 1 89 ? -4.696 -11.470 -0.611 1.00 94.50 89 GLN A CA 1
ATOM 704 C C . GLN A 1 89 ? -5.522 -10.702 0.436 1.00 94.50 89 GLN A C 1
ATOM 706 O O . GLN A 1 89 ? -6.604 -10.197 0.133 1.00 94.50 89 GLN A O 1
ATOM 711 N N . ASP A 1 90 ? -5.001 -10.549 1.657 1.00 93.56 90 ASP A N 1
ATOM 712 C CA . ASP A 1 90 ? -5.641 -9.790 2.739 1.00 93.56 90 ASP A CA 1
ATOM 713 C C . ASP A 1 90 ? -5.693 -8.275 2.473 1.00 93.56 90 ASP A C 1
ATOM 715 O O . ASP A 1 90 ? -6.550 -7.579 3.024 1.00 93.56 90 ASP A O 1
ATOM 719 N N . LEU A 1 91 ? -4.802 -7.761 1.622 1.00 94.94 91 LEU A N 1
ATOM 720 C CA . LEU A 1 91 ? -4.712 -6.347 1.269 1.00 94.94 91 LEU A CA 1
ATOM 721 C C . LEU A 1 91 ? -5.323 -5.995 -0.081 1.00 94.94 91 LEU A C 1
ATOM 723 O O . LEU A 1 91 ? -5.554 -4.812 -0.313 1.00 94.94 91 LEU A O 1
ATOM 727 N N . LEU A 1 92 ? -5.632 -6.955 -0.957 1.00 94.12 92 LEU A N 1
ATOM 728 C CA . LEU A 1 92 ? -6.272 -6.660 -2.249 1.00 94.12 92 LEU A CA 1
ATOM 729 C C . LEU A 1 92 ? -7.513 -5.747 -2.128 1.00 94.12 92 LEU A C 1
ATOM 731 O O . LEU A 1 92 ? -7.648 -4.822 -2.936 1.00 94.12 92 LEU A O 1
ATOM 735 N N . PRO A 1 93 ? -8.393 -5.897 -1.112 1.00 93.94 93 PRO A N 1
ATOM 736 C CA . PRO A 1 93 ? -9.514 -4.973 -0.914 1.00 93.94 93 PRO A CA 1
ATOM 737 C C . PRO A 1 93 ? -9.099 -3.536 -0.556 1.00 93.94 93 PRO A C 1
ATOM 739 O O . PRO A 1 93 ? -9.882 -2.610 -0.755 1.00 93.94 93 PRO A O 1
ATOM 742 N N . LEU A 1 94 ? -7.889 -3.357 -0.024 1.00 93.12 94 LEU A N 1
ATOM 743 C CA . LEU A 1 94 ? -7.309 -2.092 0.436 1.00 93.12 94 LEU A CA 1
ATOM 744 C C . LEU A 1 94 ? -6.339 -1.474 -0.585 1.00 93.12 94 LEU A C 1
ATOM 746 O O . LEU A 1 94 ? -5.722 -0.451 -0.291 1.00 93.12 94 LEU A O 1
ATOM 750 N N . ALA A 1 95 ? -6.193 -2.080 -1.768 1.00 94.56 95 ALA A N 1
ATOM 751 C CA . ALA A 1 95 ? -5.283 -1.597 -2.796 1.00 94.56 95 ALA A CA 1
ATOM 752 C C . ALA A 1 95 ? -5.615 -0.161 -3.214 1.00 94.56 95 ALA A C 1
ATOM 754 O O . ALA A 1 95 ? -6.772 0.178 -3.484 1.00 94.56 95 ALA A O 1
ATOM 755 N N . GLN A 1 96 ? -4.583 0.674 -3.300 1.00 93.12 96 GLN A N 1
ATOM 756 C CA . GLN A 1 96 ? -4.701 2.068 -3.719 1.00 93.12 96 GLN A CA 1
ATOM 757 C C . GLN A 1 96 ? -4.842 2.107 -5.236 1.00 93.12 96 GLN A C 1
ATOM 759 O O . GLN A 1 96 ? -4.057 1.483 -5.946 1.00 93.12 96 GLN A O 1
ATOM 764 N N . ARG A 1 97 ? -5.887 2.764 -5.743 1.00 92.94 97 ARG A N 1
ATOM 765 C CA . ARG A 1 97 ? -6.321 2.641 -7.140 1.00 92.94 97 ARG A CA 1
ATOM 766 C C . ARG A 1 97 ? -6.083 3.938 -7.897 1.00 92.94 97 ARG A C 1
ATOM 768 O O . ARG A 1 97 ? -6.571 4.982 -7.481 1.00 92.94 97 ARG A O 1
ATOM 775 N N . PHE A 1 98 ? -5.432 3.836 -9.049 1.00 90.69 98 PHE A N 1
ATOM 776 C CA . PHE A 1 98 ? -5.058 4.977 -9.881 1.00 90.69 98 PHE A CA 1
ATOM 777 C C . PHE A 1 98 ? -5.569 4.784 -11.302 1.00 90.69 98 PHE A C 1
ATOM 779 O O . PHE A 1 98 ? -5.525 3.678 -11.843 1.00 90.69 98 PHE A O 1
ATOM 786 N N . GLY A 1 99 ? -6.094 5.838 -11.922 1.00 86.62 99 GLY A N 1
ATOM 787 C CA . GLY A 1 99 ? -6.735 5.742 -13.230 1.00 86.62 99 GLY A CA 1
ATOM 788 C C . GLY A 1 99 ? -7.434 7.021 -13.664 1.00 86.62 99 GLY A C 1
ATOM 789 O O . GLY A 1 99 ? -7.247 8.077 -13.070 1.00 86.62 99 GLY A O 1
ATOM 790 N N . GLY A 1 100 ? -8.237 6.896 -14.718 1.00 75.44 100 GLY A N 1
ATOM 791 C CA . GLY A 1 100 ? -9.007 7.993 -15.302 1.00 75.44 100 GLY A CA 1
ATOM 792 C C . GLY A 1 100 ? -10.521 7.792 -15.156 1.00 75.44 100 GLY A C 1
ATOM 793 O O . GLY A 1 100 ? -10.958 6.918 -14.405 1.00 75.44 100 GLY A O 1
ATOM 794 N N . PRO A 1 101 ? -11.332 8.555 -15.910 1.00 76.06 101 PRO A N 1
ATOM 795 C CA . PRO A 1 101 ? -12.798 8.479 -15.869 1.00 76.06 101 PRO A CA 1
ATOM 796 C C . PRO A 1 101 ? -13.368 7.074 -16.122 1.00 76.06 101 PRO A C 1
ATOM 798 O O . PRO A 1 101 ? -14.405 6.721 -15.571 1.00 76.06 101 PRO A O 1
ATOM 801 N N . ASP A 1 102 ? -12.655 6.250 -16.896 1.00 81.50 102 ASP A N 1
ATOM 802 C CA . ASP A 1 102 ? -13.041 4.871 -17.236 1.00 81.50 102 ASP A CA 1
ATOM 803 C C . ASP A 1 102 ? -12.717 3.847 -16.124 1.00 81.50 102 ASP A C 1
ATOM 805 O O . ASP A 1 102 ? -12.850 2.635 -16.311 1.00 81.50 102 ASP A O 1
ATOM 809 N N . GLY A 1 103 ? -12.251 4.319 -14.964 1.00 84.25 103 GLY A N 1
ATOM 810 C CA . GLY A 1 103 ? -11.877 3.504 -13.813 1.00 84.25 103 GLY A CA 1
ATOM 811 C C . GLY A 1 103 ? -10.365 3.290 -13.657 1.00 84.25 103 GLY A C 1
ATOM 812 O O . GLY A 1 103 ? -9.548 3.892 -14.365 1.00 84.25 103 GLY A O 1
ATOM 813 N N . PRO A 1 104 ? -9.961 2.433 -12.697 1.00 86.19 104 PRO A N 1
ATOM 814 C CA . PRO A 1 104 ? -8.559 2.261 -12.347 1.00 86.19 104 PRO A CA 1
ATOM 815 C C . PRO A 1 104 ? -7.775 1.558 -13.458 1.00 86.19 104 PRO A C 1
ATOM 817 O O . PRO A 1 104 ? -8.192 0.522 -13.979 1.00 86.19 104 PRO A O 1
ATOM 820 N N . ARG A 1 105 ? -6.622 2.131 -13.797 1.00 92.62 105 ARG A N 1
ATOM 821 C CA . ARG A 1 105 ? -5.623 1.596 -14.726 1.00 92.62 105 ARG A CA 1
ATOM 822 C C . ARG A 1 105 ? -4.585 0.744 -14.018 1.00 92.62 105 ARG A C 1
ATOM 824 O O . ARG A 1 105 ? -4.127 -0.232 -14.597 1.00 92.62 105 ARG A O 1
ATOM 831 N N . PHE A 1 106 ? -4.254 1.080 -12.778 1.00 94.69 106 PHE A N 1
ATOM 832 C CA . PHE A 1 106 ? -3.408 0.245 -11.944 1.00 94.69 106 PHE A CA 1
ATOM 833 C C . PHE A 1 106 ? -3.795 0.344 -10.471 1.00 94.69 106 PHE A C 1
ATOM 835 O O . PHE A 1 106 ? -4.547 1.230 -10.050 1.00 94.69 106 PHE A O 1
ATOM 842 N N . GLN A 1 107 ? -3.309 -0.616 -9.699 1.00 95.56 107 GLN A N 1
ATOM 843 C CA . GLN A 1 107 ? -3.480 -0.694 -8.260 1.00 95.56 107 GLN A CA 1
ATOM 844 C C . GLN A 1 107 ? -2.126 -0.905 -7.600 1.00 95.56 107 GLN A C 1
ATOM 846 O O . GLN A 1 107 ? -1.264 -1.576 -8.165 1.00 95.56 107 GLN A O 1
ATOM 851 N N . VAL A 1 108 ? -1.960 -0.337 -6.412 1.00 96.44 108 VAL A N 1
ATOM 852 C CA . VAL A 1 108 ? -0.707 -0.357 -5.663 1.00 96.44 108 VAL A CA 1
ATOM 853 C C . VAL A 1 108 ? -0.952 -0.893 -4.267 1.00 96.44 108 VAL A C 1
ATOM 855 O O . VAL A 1 108 ? -1.871 -0.460 -3.562 1.00 96.44 108 VAL A O 1
ATOM 858 N N . LEU A 1 109 ? -0.078 -1.803 -3.858 1.00 97.25 109 LEU A N 1
ATOM 859 C CA . LEU A 1 109 ? 0.060 -2.254 -2.486 1.00 97.25 109 LEU A CA 1
ATOM 860 C C . LEU A 1 109 ? 1.512 -2.136 -2.047 1.00 97.25 109 LEU A C 1
ATOM 862 O O . LEU A 1 109 ? 2.437 -2.447 -2.793 1.00 97.25 109 LEU A O 1
ATOM 866 N N . LEU A 1 110 ? 1.692 -1.680 -0.811 1.00 97.19 110 LEU A N 1
ATOM 867 C CA . LEU A 1 110 ? 2.996 -1.525 -0.187 1.00 97.19 110 LEU A CA 1
ATOM 868 C C . LEU A 1 110 ? 2.990 -2.200 1.176 1.00 97.19 110 LEU A C 1
ATOM 870 O O . LEU A 1 110 ? 2.071 -2.003 1.970 1.00 97.19 110 LEU A O 1
ATOM 874 N N . ARG A 1 111 ? 4.051 -2.939 1.483 1.00 95.50 111 ARG A N 1
ATOM 875 C CA . ARG A 1 111 ? 4.348 -3.437 2.833 1.00 95.50 111 ARG A CA 1
ATOM 876 C C . ARG A 1 111 ? 5.784 -3.091 3.187 1.00 95.50 111 ARG A C 1
ATOM 878 O O . ARG A 1 111 ? 6.645 -3.110 2.316 1.00 95.50 111 ARG A O 1
ATOM 885 N N . ALA A 1 112 ? 6.081 -2.819 4.454 1.00 93.94 112 ALA A N 1
ATOM 886 C CA . ALA A 1 112 ? 7.452 -2.510 4.866 1.00 93.94 112 ALA A CA 1
ATOM 887 C C . ALA A 1 112 ? 7.933 -3.349 6.042 1.00 93.94 112 ALA A C 1
ATOM 889 O O . ALA A 1 112 ? 7.325 -3.348 7.110 1.00 93.94 112 ALA A O 1
ATOM 890 N N . SER A 1 113 ? 9.085 -3.987 5.838 1.00 92.44 113 SER A N 1
ATOM 891 C CA . SER A 1 113 ? 9.965 -4.540 6.869 1.00 92.44 113 SER A CA 1
ATOM 892 C C . SER A 1 113 ? 11.000 -3.488 7.311 1.00 92.44 113 SER A C 1
ATOM 894 O O . SER A 1 113 ? 11.131 -2.441 6.670 1.00 92.44 113 SER A O 1
ATOM 896 N N . PRO A 1 114 ? 11.805 -3.747 8.359 1.00 91.00 114 PRO A N 1
ATOM 897 C CA . PRO A 1 114 ? 12.877 -2.829 8.746 1.00 91.00 114 PRO A CA 1
ATOM 898 C C . PRO A 1 114 ? 13.883 -2.524 7.622 1.00 91.00 114 PRO A C 1
ATOM 900 O O . PRO A 1 114 ? 14.376 -1.399 7.551 1.00 91.00 114 PRO A O 1
ATOM 903 N N . ALA A 1 115 ? 14.165 -3.494 6.743 1.00 93.31 115 ALA A N 1
ATOM 904 C CA . ALA A 1 115 ? 15.191 -3.389 5.701 1.00 93.31 115 ALA A CA 1
ATOM 905 C C . ALA A 1 115 ? 14.643 -3.039 4.304 1.00 93.31 115 ALA A C 1
ATOM 907 O O . ALA A 1 115 ? 15.343 -2.404 3.511 1.00 93.31 115 ALA A O 1
ATOM 908 N N . TYR A 1 116 ? 13.403 -3.430 4.004 1.00 95.38 116 TYR A N 1
ATOM 909 C CA . TYR A 1 116 ? 12.822 -3.355 2.662 1.00 95.38 116 TYR A CA 1
ATOM 910 C C . TYR A 1 116 ? 11.374 -2.881 2.676 1.00 95.38 116 TYR A C 1
ATOM 912 O O . TYR A 1 116 ? 10.607 -3.259 3.565 1.00 95.38 116 TYR A O 1
ATOM 920 N N . VAL A 1 117 ? 11.008 -2.140 1.635 1.00 96.38 117 VAL A N 1
ATOM 921 C CA . VAL A 1 117 ? 9.630 -1.919 1.200 1.00 96.38 117 VAL A CA 1
ATOM 922 C C . VAL A 1 117 ? 9.354 -2.861 0.032 1.00 96.38 117 VAL A C 1
ATOM 924 O O . VAL A 1 117 ? 10.130 -2.922 -0.919 1.00 96.38 117 VAL A O 1
ATOM 927 N N . TYR A 1 118 ? 8.267 -3.608 0.126 1.00 97.44 118 TYR A N 1
ATOM 928 C CA . TYR A 1 118 ? 7.755 -4.463 -0.931 1.00 97.44 118 TYR A CA 1
ATOM 929 C C . TYR A 1 118 ? 6.639 -3.714 -1.642 1.00 97.44 118 TYR A C 1
ATOM 931 O O . TYR A 1 118 ? 5.791 -3.108 -0.983 1.00 97.44 118 TYR A O 1
ATOM 939 N N . LEU A 1 119 ? 6.672 -3.744 -2.966 1.00 97.94 119 LEU A N 1
ATOM 940 C CA . LEU A 1 119 ? 5.739 -3.061 -3.848 1.00 97.94 119 LEU A CA 1
ATOM 941 C C . LEU A 1 119 ? 5.087 -4.099 -4.751 1.00 97.94 119 LEU A C 1
ATOM 943 O O . LEU A 1 119 ? 5.800 -4.806 -5.454 1.00 97.94 119 LEU A O 1
ATOM 947 N N . LEU A 1 120 ? 3.760 -4.125 -4.778 1.00 98.38 120 LEU A N 1
ATOM 948 C CA . LEU A 1 120 ? 2.984 -4.807 -5.804 1.00 98.38 120 LEU A CA 1
ATOM 949 C C . LEU A 1 120 ? 2.230 -3.756 -6.622 1.00 98.38 120 LEU A C 1
ATOM 951 O O . LEU A 1 120 ? 1.440 -2.983 -6.075 1.00 98.38 120 LEU A O 1
ATOM 955 N N . VAL A 1 121 ? 2.463 -3.747 -7.933 1.00 97.88 121 VAL A N 1
ATOM 956 C CA . VAL A 1 121 ? 1.711 -2.956 -8.909 1.00 97.88 121 VAL A CA 1
ATOM 957 C C . VAL A 1 121 ? 0.931 -3.911 -9.797 1.00 97.88 121 VAL A C 1
ATOM 959 O O . VAL A 1 121 ? 1.519 -4.654 -10.577 1.00 97.88 121 VAL A O 1
ATOM 962 N N . HIS A 1 122 ? -0.393 -3.869 -9.710 1.00 97.31 122 HIS A N 1
ATOM 963 C CA . HIS A 1 122 ? -1.276 -4.597 -10.617 1.00 97.31 122 HIS A CA 1
ATOM 964 C C . HIS A 1 122 ? -1.774 -3.646 -11.704 1.00 97.31 122 HIS A C 1
ATOM 966 O O . HIS A 1 122 ? -2.524 -2.712 -11.412 1.00 97.31 122 HIS A O 1
ATOM 972 N N . VAL A 1 123 ? -1.364 -3.861 -12.952 1.00 95.88 123 VAL A N 1
ATOM 973 C CA . VAL A 1 123 ? -1.711 -3.008 -14.093 1.00 95.88 123 VAL A CA 1
ATOM 974 C C . VAL A 1 123 ? -2.744 -3.695 -14.967 1.00 95.88 123 VAL A C 1
ATOM 976 O O . VAL A 1 123 ? -2.581 -4.851 -15.346 1.00 95.88 123 VAL A O 1
ATOM 979 N N . ARG A 1 124 ? -3.781 -2.951 -15.353 1.00 94.31 124 ARG A N 1
ATOM 980 C CA . ARG A 1 124 ? -4.765 -3.382 -16.343 1.00 94.31 124 ARG A CA 1
ATOM 981 C C . ARG A 1 124 ? -4.274 -3.049 -17.749 1.00 94.31 124 ARG A C 1
ATOM 983 O O . ARG A 1 124 ? -4.150 -1.875 -18.100 1.00 94.31 124 ARG A O 1
ATOM 990 N N . ALA A 1 125 ? -4.083 -4.075 -18.567 1.00 89.88 125 ALA A N 1
ATOM 991 C CA . ALA A 1 125 ? -3.664 -3.948 -19.957 1.00 89.88 125 ALA A CA 1
ATOM 992 C C . ALA A 1 125 ? -4.263 -5.083 -20.799 1.00 89.88 125 ALA A C 1
ATOM 994 O O . ALA A 1 125 ? -4.281 -6.232 -20.369 1.00 89.88 125 ALA A O 1
ATOM 995 N N . ASP A 1 126 ? -4.723 -4.778 -22.016 1.00 85.88 126 ASP A N 1
ATOM 996 C CA . ASP A 1 126 ? -5.325 -5.798 -22.888 1.00 85.88 126 ASP A CA 1
ATOM 997 C C . ASP A 1 126 ? -4.289 -6.825 -23.365 1.00 85.88 126 ASP A C 1
ATOM 999 O O . ASP A 1 126 ? -4.573 -8.021 -23.432 1.00 85.88 126 ASP A O 1
ATOM 1003 N N . ARG A 1 127 ? -3.095 -6.348 -23.744 1.00 87.12 127 ARG A N 1
ATOM 1004 C CA . ARG A 1 127 ? -1.958 -7.162 -24.196 1.00 87.12 127 ARG A CA 1
ATOM 1005 C C . ARG A 1 127 ? -0.644 -6.462 -23.838 1.00 87.12 127 ARG A C 1
ATOM 1007 O O . ARG A 1 127 ? -0.319 -5.483 -24.519 1.00 87.12 127 ARG A O 1
ATOM 1014 N N . PRO A 1 128 ? 0.094 -6.945 -22.823 1.00 91.00 128 PRO A N 1
ATOM 1015 C CA . PRO A 1 128 ? 1.411 -6.418 -22.489 1.00 91.00 128 PRO A CA 1
ATOM 1016 C C . PRO A 1 128 ? 2.367 -6.517 -23.686 1.00 91.00 128 PRO A C 1
ATOM 1018 O O . PRO A 1 128 ? 2.369 -7.497 -24.434 1.00 91.00 128 PRO A O 1
ATOM 1021 N N . ARG A 1 129 ? 3.169 -5.478 -23.893 1.00 94.00 129 ARG A N 1
ATOM 1022 C CA . ARG A 1 129 ? 4.197 -5.370 -24.924 1.00 94.00 129 ARG A CA 1
ATOM 1023 C C . ARG A 1 129 ? 5.553 -5.291 -24.253 1.00 94.00 129 ARG A C 1
ATOM 1025 O O . ARG A 1 129 ? 5.800 -4.411 -23.436 1.00 94.00 129 ARG A O 1
ATOM 1032 N N . TYR A 1 130 ? 6.446 -6.170 -24.666 1.00 94.56 130 TYR A N 1
ATOM 1033 C CA . TYR A 1 130 ? 7.808 -6.236 -24.160 1.00 94.56 130 TYR A CA 1
ATOM 1034 C C . TYR A 1 130 ? 8.783 -5.499 -25.074 1.00 94.56 130 TYR A C 1
ATOM 1036 O O . TYR A 1 130 ? 8.471 -5.202 -26.228 1.00 94.56 130 TYR A O 1
ATOM 1044 N N . ILE A 1 131 ? 9.975 -5.207 -24.557 1.00 93.12 131 ILE A N 1
ATOM 1045 C CA . ILE A 1 131 ? 11.071 -4.679 -25.371 1.00 93.12 131 ILE A CA 1
ATOM 1046 C C . ILE A 1 131 ? 11.440 -5.696 -26.457 1.00 93.12 131 ILE A C 1
ATOM 1048 O O . ILE A 1 131 ? 11.805 -6.830 -26.151 1.00 93.12 131 ILE A O 1
ATOM 1052 N N . ASP A 1 132 ? 11.442 -5.249 -27.711 1.00 87.06 132 ASP A N 1
ATOM 1053 C CA . ASP A 1 132 ? 11.870 -6.021 -28.883 1.00 87.06 132 ASP A CA 1
ATOM 1054 C C . ASP A 1 132 ? 13.271 -5.625 -29.400 1.00 87.06 132 ASP A C 1
ATOM 1056 O O . ASP A 1 132 ? 13.782 -6.212 -30.355 1.00 87.06 132 ASP A O 1
ATOM 1060 N N . SER A 1 133 ? 13.924 -4.647 -28.762 1.00 86.38 133 SER A N 1
ATOM 1061 C CA . SER A 1 133 ? 15.223 -4.110 -29.170 1.00 86.38 133 SER A CA 1
ATOM 1062 C C . SER A 1 133 ? 16.393 -4.529 -28.278 1.00 86.38 133 SER A C 1
ATOM 1064 O O . SER A 1 133 ? 16.252 -4.862 -27.102 1.00 86.38 133 SER A O 1
ATOM 1066 N N . ALA A 1 134 ? 17.608 -4.439 -28.831 1.00 83.81 134 ALA A N 1
ATOM 1067 C CA . ALA A 1 134 ? 18.839 -4.735 -28.098 1.00 83.81 134 ALA A CA 1
ATOM 1068 C C . ALA A 1 134 ? 19.095 -3.773 -26.922 1.00 83.81 134 ALA A C 1
ATOM 1070 O O . ALA A 1 134 ? 19.708 -4.179 -25.935 1.00 83.81 134 ALA A O 1
ATOM 1071 N N . SER A 1 135 ? 18.616 -2.529 -27.007 1.00 85.81 135 SER A N 1
ATOM 1072 C CA . SER A 1 135 ? 18.704 -1.526 -25.942 1.00 85.81 135 SER A CA 1
ATOM 1073 C C . SER A 1 135 ? 17.332 -1.236 -25.338 1.00 85.81 135 SER A C 1
ATOM 1075 O O . SER A 1 135 ? 16.312 -1.375 -26.013 1.00 85.81 135 SER A O 1
ATOM 1077 N N . ILE A 1 136 ? 17.308 -0.797 -24.080 1.00 88.69 136 ILE A N 1
ATOM 1078 C CA . ILE A 1 136 ? 16.089 -0.287 -23.444 1.00 88.69 136 ILE A CA 1
ATOM 1079 C C . ILE A 1 136 ? 15.773 1.082 -24.040 1.00 88.69 136 ILE A C 1
ATOM 1081 O O . ILE A 1 136 ? 16.676 1.888 -24.273 1.00 88.69 136 ILE A O 1
ATOM 1085 N N . ARG A 1 137 ? 14.498 1.325 -24.340 1.00 89.19 137 ARG A N 1
ATOM 1086 C CA . ARG A 1 137 ? 14.013 2.587 -24.902 1.00 89.19 137 ARG A CA 1
ATOM 1087 C C . ARG A 1 137 ? 12.761 3.010 -24.160 1.00 89.19 137 ARG A C 1
ATOM 1089 O O . ARG A 1 137 ? 11.817 2.228 -24.065 1.00 89.19 137 ARG A O 1
ATOM 1096 N N . TYR A 1 138 ? 12.753 4.237 -23.670 1.00 91.06 138 TYR A N 1
ATOM 1097 C CA . TYR A 1 138 ? 11.591 4.813 -23.014 1.00 91.06 138 TYR A CA 1
ATOM 1098 C C . TYR A 1 138 ? 10.394 4.905 -23.977 1.00 91.06 138 TYR A C 1
ATOM 1100 O O . TYR A 1 138 ? 10.561 5.204 -25.164 1.00 91.06 138 TYR A O 1
ATOM 1108 N N . GLY A 1 139 ? 9.201 4.566 -23.487 1.00 88.44 139 GLY A N 1
ATOM 1109 C CA . GLY A 1 139 ? 7.937 4.669 -24.221 1.00 88.44 139 GLY A CA 1
ATOM 1110 C C . GLY A 1 139 ? 7.772 3.719 -25.418 1.00 88.44 139 GLY A C 1
ATOM 1111 O O . GLY A 1 139 ? 6.986 3.996 -26.325 1.00 88.44 139 GLY A O 1
ATOM 1112 N N . ARG A 1 140 ? 8.531 2.616 -25.481 1.00 89.50 140 ARG A N 1
ATOM 1113 C CA . ARG A 1 140 ? 8.474 1.633 -26.589 1.00 89.50 140 ARG A CA 1
ATOM 1114 C C . ARG A 1 140 ? 7.930 0.258 -26.194 1.00 89.50 140 ARG A C 1
ATOM 1116 O O . ARG A 1 140 ? 7.796 -0.602 -27.055 1.00 89.50 140 ARG A O 1
ATOM 1123 N N . SER A 1 141 ? 7.607 0.064 -24.924 1.00 93.50 141 SER A N 1
ATOM 1124 C CA . SER A 1 141 ? 7.042 -1.160 -24.352 1.00 93.50 141 SER A CA 1
ATOM 1125 C C . SER A 1 141 ? 6.127 -0.777 -23.189 1.00 93.50 141 SER A C 1
ATOM 1127 O O . SER A 1 141 ? 6.089 0.398 -22.818 1.00 93.50 141 SER A O 1
ATOM 1129 N N . ASP A 1 142 ? 5.389 -1.729 -22.624 1.00 95.06 142 ASP A N 1
ATOM 1130 C CA . ASP A 1 142 ? 4.762 -1.510 -21.323 1.00 95.06 142 ASP A CA 1
ATOM 1131 C C . ASP A 1 142 ? 5.868 -1.320 -20.284 1.00 95.06 142 ASP A C 1
ATOM 1133 O O . ASP A 1 142 ? 6.880 -2.035 -20.278 1.00 95.06 142 ASP A O 1
ATOM 1137 N N . GLN A 1 143 ? 5.726 -0.264 -19.489 1.00 95.44 143 GLN A N 1
ATOM 1138 C CA . GLN A 1 143 ? 6.778 0.234 -18.611 1.00 95.44 143 GLN A CA 1
ATOM 1139 C C . GLN A 1 143 ? 6.178 0.746 -17.313 1.00 95.44 143 GLN A C 1
ATOM 1141 O O . GLN A 1 143 ? 5.111 1.365 -17.297 1.00 95.44 143 GLN A O 1
ATOM 1146 N N . VAL A 1 144 ? 6.899 0.507 -16.224 1.00 96.38 144 VAL A N 1
ATOM 1147 C CA . VAL A 1 144 ? 6.610 1.116 -14.929 1.00 96.38 144 VAL A CA 1
ATOM 1148 C C . VAL A 1 144 ? 7.787 1.994 -14.561 1.00 96.38 144 VAL A C 1
ATOM 1150 O O . VAL A 1 144 ? 8.932 1.546 -14.534 1.00 96.38 144 VAL A O 1
ATOM 1153 N N . GLU A 1 145 ? 7.499 3.254 -14.298 1.00 95.19 145 GLU A N 1
ATOM 1154 C CA . GLU A 1 145 ? 8.458 4.230 -13.823 1.00 95.19 145 GLU A CA 1
ATOM 1155 C C . GLU A 1 145 ? 8.216 4.473 -12.336 1.00 95.19 145 GLU A C 1
ATOM 1157 O O . GLU A 1 145 ? 7.082 4.691 -11.905 1.00 95.19 145 GLU A O 1
ATOM 1162 N N . LEU A 1 146 ? 9.291 4.404 -11.557 1.00 95.38 146 LEU A N 1
ATOM 1163 C CA . LEU A 1 146 ? 9.299 4.681 -10.129 1.00 95.38 146 LEU A CA 1
ATOM 1164 C C . LEU A 1 146 ? 10.156 5.916 -9.880 1.00 95.38 146 LEU A C 1
ATOM 1166 O O . LEU A 1 146 ? 11.336 5.932 -10.231 1.00 95.38 146 LEU A O 1
ATOM 1170 N N . PHE A 1 147 ? 9.606 6.914 -9.204 1.00 93.81 147 PHE A N 1
ATOM 1171 C CA . PHE A 1 147 ? 10.400 7.985 -8.615 1.00 93.81 147 PHE A CA 1
ATOM 1172 C C . PHE A 1 147 ? 10.520 7.736 -7.125 1.00 93.81 147 PHE A C 1
ATOM 1174 O O . PHE A 1 147 ? 9.535 7.793 -6.392 1.00 93.81 147 PHE A O 1
ATOM 1181 N N . LEU A 1 148 ? 11.736 7.449 -6.677 1.00 94.75 148 LEU A N 1
ATOM 1182 C CA . LEU A 1 148 ? 12.024 7.142 -5.283 1.00 94.75 148 LEU A CA 1
ATOM 1183 C C . LEU A 1 148 ? 12.728 8.326 -4.628 1.00 94.75 148 LEU A C 1
ATOM 1185 O O . LEU A 1 148 ? 13.659 8.883 -5.211 1.00 94.75 148 LEU A O 1
ATOM 1189 N N . VAL A 1 149 ? 12.320 8.686 -3.413 1.00 93.25 149 VAL A N 1
ATOM 1190 C CA . VAL A 1 149 ? 13.020 9.692 -2.604 1.00 93.25 149 VAL A CA 1
ATOM 1191 C C . VAL A 1 149 ? 13.858 8.987 -1.547 1.00 93.25 149 VAL A C 1
ATOM 1193 O O . VAL A 1 149 ? 13.320 8.327 -0.652 1.00 93.25 149 VAL A O 1
ATOM 1196 N N . ASP A 1 150 ? 15.179 9.131 -1.658 1.00 91.44 150 ASP A N 1
ATOM 1197 C CA . ASP A 1 150 ? 16.132 8.502 -0.745 1.00 91.44 150 ASP A CA 1
ATOM 1198 C C . ASP A 1 150 ? 16.216 9.215 0.621 1.00 91.44 150 ASP A C 1
ATOM 1200 O O . ASP A 1 150 ? 15.573 10.236 0.873 1.00 91.44 150 ASP A O 1
ATOM 1204 N N . GLU A 1 151 ? 17.017 8.663 1.535 1.00 89.19 151 GLU A N 1
ATOM 1205 C CA . GLU A 1 151 ? 17.219 9.211 2.888 1.00 89.19 151 GLU A CA 1
ATOM 1206 C C . GLU A 1 151 ? 17.777 10.647 2.918 1.00 89.19 151 GLU A C 1
ATOM 1208 O O . GLU A 1 151 ? 17.578 11.363 3.899 1.00 89.19 151 GLU A O 1
ATOM 1213 N N . ASN A 1 152 ? 18.409 11.098 1.829 1.00 90.81 152 ASN A N 1
ATOM 1214 C CA . ASN A 1 152 ? 18.922 12.460 1.671 1.00 90.81 152 ASN A CA 1
ATOM 1215 C C . ASN A 1 152 ? 17.896 13.399 1.021 1.00 90.81 152 ASN A C 1
ATOM 1217 O O . ASN A 1 152 ? 18.240 14.527 0.666 1.00 90.81 152 ASN A O 1
ATOM 1221 N N . LYS A 1 153 ? 16.643 12.949 0.867 1.00 88.88 153 LYS A N 1
ATOM 1222 C CA . LYS A 1 153 ? 15.557 13.659 0.179 1.00 88.88 153 LYS A CA 1
ATOM 1223 C C . LYS A 1 153 ? 15.842 13.924 -1.300 1.00 88.88 153 LYS A C 1
ATOM 1225 O O . LYS A 1 153 ? 15.281 14.855 -1.875 1.00 88.88 153 LYS A O 1
ATOM 1230 N N . LEU A 1 154 ? 16.704 13.119 -1.922 1.00 89.88 154 LEU A N 1
ATOM 1231 C CA . LEU A 1 154 ? 17.006 13.245 -3.342 1.00 89.88 154 LEU A CA 1
ATOM 1232 C C . LEU A 1 154 ? 16.068 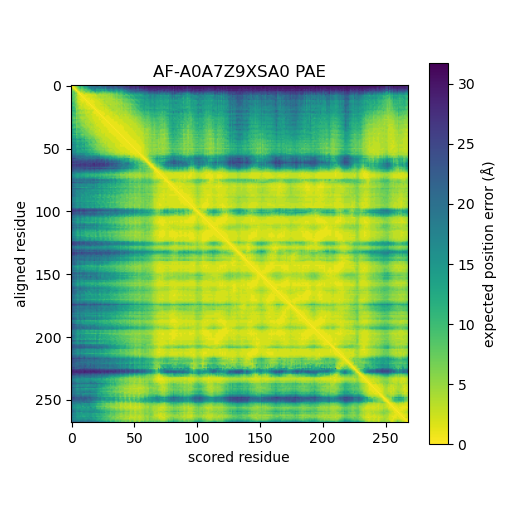12.337 -4.146 1.00 89.88 154 LEU A C 1
ATOM 1234 O O . LEU A 1 154 ? 16.108 11.114 -3.956 1.00 89.88 154 LEU A O 1
ATOM 1238 N N . PRO A 1 155 ? 15.235 12.898 -5.042 1.00 89.62 155 PRO A N 1
ATOM 1239 C CA . PRO A 1 155 ? 14.416 12.100 -5.938 1.00 89.62 155 PRO A CA 1
ATOM 1240 C C . PRO A 1 155 ? 15.291 11.436 -7.006 1.00 89.62 155 PRO A C 1
ATOM 1242 O O . PRO A 1 155 ? 16.239 12.029 -7.528 1.00 89.62 155 PRO A O 1
ATOM 1245 N N . ARG A 1 156 ? 14.979 10.184 -7.334 1.00 92.81 156 ARG A N 1
ATOM 1246 C CA . ARG A 1 156 ? 15.664 9.399 -8.365 1.00 92.81 156 ARG A CA 1
ATOM 1247 C C . ARG A 1 156 ? 14.634 8.647 -9.196 1.00 92.81 156 ARG A C 1
ATOM 1249 O O . ARG A 1 156 ? 13.855 7.875 -8.640 1.00 92.81 156 ARG A O 1
ATOM 1256 N N . GLY A 1 157 ? 14.664 8.867 -10.508 1.00 94.12 157 GLY A N 1
ATOM 1257 C CA . GLY A 1 157 ? 13.840 8.147 -11.472 1.00 94.12 157 GLY A CA 1
ATOM 1258 C C . GLY A 1 157 ? 14.418 6.773 -11.796 1.00 94.12 157 GLY A C 1
ATOM 1259 O O . GLY A 1 157 ? 15.638 6.594 -11.916 1.00 94.12 157 GLY A O 1
ATOM 1260 N N . TYR A 1 158 ? 13.527 5.803 -11.943 1.00 96.19 158 TYR A N 1
ATOM 1261 C CA . TYR A 1 158 ? 13.842 4.436 -12.311 1.00 96.19 158 TYR A CA 1
ATOM 1262 C C . TYR A 1 158 ? 12.811 3.895 -13.297 1.00 96.19 158 TYR A C 1
ATOM 1264 O O . TYR A 1 158 ? 11.617 4.083 -13.110 1.00 96.19 158 TYR A O 1
ATOM 1272 N N . LEU A 1 159 ? 13.271 3.171 -14.311 1.00 96.69 159 LEU A N 1
ATO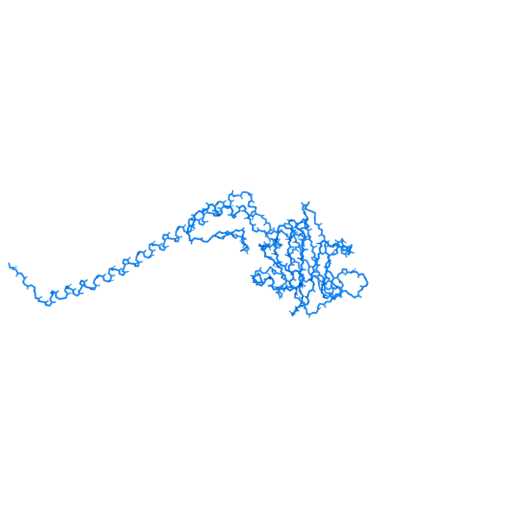M 1273 C CA . LEU A 1 159 ? 12.448 2.542 -15.332 1.00 96.69 159 LEU A CA 1
ATOM 1274 C C . LEU A 1 159 ? 12.542 1.020 -15.232 1.00 96.69 159 LEU A C 1
ATOM 1276 O O . LEU A 1 159 ? 13.634 0.451 -15.277 1.00 96.69 159 LEU A O 1
ATOM 1280 N N . ILE A 1 160 ? 11.393 0.359 -15.163 1.00 97.38 160 ILE A N 1
ATOM 1281 C CA . ILE A 1 160 ? 11.251 -1.085 -15.303 1.00 97.38 160 ILE A CA 1
ATOM 1282 C C . ILE A 1 160 ? 10.594 -1.342 -16.653 1.00 97.38 160 ILE A C 1
ATOM 1284 O O . ILE A 1 160 ? 9.477 -0.895 -16.916 1.00 97.38 160 ILE A O 1
ATOM 1288 N N . ALA A 1 161 ? 11.312 -2.051 -17.516 1.00 95.50 161 ALA A N 1
ATOM 1289 C CA . ALA A 1 161 ? 10.902 -2.317 -18.885 1.00 95.50 161 ALA A CA 1
ATOM 1290 C C . ALA A 1 161 ? 11.328 -3.751 -19.263 1.00 95.50 161 ALA A C 1
ATOM 1292 O O . ALA A 1 161 ? 12.480 -3.971 -19.649 1.00 95.50 161 ALA A O 1
ATOM 1293 N N . PRO A 1 162 ? 10.451 -4.753 -19.085 1.00 95.31 162 PRO A N 1
ATOM 1294 C CA . PRO A 1 162 ? 10.797 -6.158 -19.290 1.00 95.31 162 PRO A CA 1
ATOM 1295 C C . PRO A 1 162 ? 10.965 -6.523 -20.773 1.00 95.31 162 PRO A C 1
ATOM 1297 O O . PRO A 1 162 ? 10.349 -5.939 -21.668 1.00 95.31 162 PRO A O 1
ATOM 1300 N N . ARG A 1 163 ? 11.763 -7.566 -21.032 1.00 94.12 163 ARG A N 1
ATOM 1301 C CA . ARG A 1 163 ? 11.860 -8.239 -22.347 1.00 94.12 163 ARG A CA 1
ATOM 1302 C C . ARG A 1 163 ? 10.940 -9.453 -22.474 1.00 94.12 163 ARG A C 1
ATOM 1304 O O . ARG A 1 163 ? 10.631 -9.872 -23.582 1.00 94.12 163 ARG A O 1
ATOM 1311 N N . ALA A 1 164 ? 10.554 -10.021 -21.343 1.00 94.62 164 ALA A N 1
ATOM 1312 C CA . ALA A 1 164 ? 9.659 -11.156 -21.201 1.00 94.62 164 ALA A CA 1
ATOM 1313 C C . ALA A 1 164 ? 9.164 -11.186 -19.742 1.00 94.62 164 ALA A C 1
ATOM 1315 O O . ALA A 1 164 ? 9.742 -10.478 -18.908 1.00 94.62 164 ALA A O 1
ATOM 1316 N N . PRO A 1 165 ? 8.141 -11.992 -19.417 1.00 96.56 165 PRO A N 1
ATOM 1317 C CA . PRO A 1 165 ? 7.810 -12.312 -18.031 1.00 96.56 165 PRO A CA 1
ATOM 1318 C C . PRO A 1 165 ? 9.003 -12.906 -17.259 1.00 96.56 165 PRO A C 1
ATOM 1320 O O . PRO A 1 165 ? 9.855 -13.579 -17.847 1.00 96.56 165 PRO A O 1
ATOM 1323 N N . GLY A 1 166 ? 9.029 -12.682 -15.946 1.00 97.50 166 GLY A N 1
ATOM 1324 C CA . GLY A 1 166 ? 10.051 -13.140 -15.007 1.00 97.50 166 GLY A CA 1
ATOM 1325 C C . GLY A 1 166 ? 10.877 -11.999 -14.409 1.00 97.50 166 GLY A C 1
ATOM 1326 O O . GLY A 1 166 ? 10.421 -10.855 -14.318 1.00 97.50 166 GLY A O 1
ATOM 1327 N N . ALA A 1 167 ? 12.109 -12.330 -14.015 1.00 97.56 167 ALA A N 1
ATOM 1328 C CA . ALA A 1 167 ? 12.975 -11.443 -13.253 1.00 97.56 167 ALA A CA 1
ATOM 1329 C C . ALA A 1 167 ? 13.258 -10.122 -13.981 1.00 97.56 167 ALA A C 1
ATOM 1331 O O . ALA A 1 167 ? 13.686 -10.088 -15.140 1.00 97.56 167 ALA A O 1
ATOM 1332 N N . VAL A 1 168 ? 13.093 -9.021 -13.254 1.00 97.50 168 VAL A N 1
ATOM 1333 C CA . VAL A 1 168 ? 13.360 -7.663 -13.725 1.00 97.50 168 VAL A CA 1
ATOM 1334 C C . VAL A 1 168 ? 14.271 -6.910 -12.765 1.00 97.50 168 VAL A C 1
ATOM 1336 O O . VAL A 1 168 ? 14.307 -7.153 -11.558 1.00 97.50 168 VAL A O 1
ATOM 1339 N N . ILE A 1 169 ? 14.994 -5.941 -13.318 1.00 96.56 169 ILE A N 1
ATOM 1340 C CA . ILE A 1 169 ? 15.715 -4.929 -12.550 1.00 96.56 169 ILE A CA 1
ATOM 1341 C C . ILE A 1 169 ? 15.250 -3.544 -12.980 1.00 96.56 169 ILE A C 1
ATOM 1343 O O . ILE A 1 169 ? 14.797 -3.351 -14.112 1.00 96.56 169 ILE A O 1
ATOM 1347 N N . ALA A 1 170 ? 15.385 -2.573 -12.084 1.00 97.25 170 ALA A N 1
ATOM 1348 C CA . ALA A 1 170 ? 15.137 -1.184 -12.426 1.00 97.25 170 ALA A CA 1
ATOM 1349 C C . ALA A 1 170 ? 16.381 -0.542 -13.049 1.00 97.25 170 ALA A C 1
ATOM 1351 O O . ALA A 1 170 ? 17.506 -0.761 -12.600 1.00 97.25 170 ALA A O 1
ATOM 1352 N N . HIS A 1 171 ? 16.178 0.288 -14.061 1.00 96.44 171 HIS A N 1
ATOM 1353 C CA . HIS A 1 171 ? 17.218 1.069 -14.722 1.00 96.44 171 HIS A CA 1
ATOM 1354 C C . HIS A 1 171 ? 17.123 2.515 -14.274 1.00 96.44 171 HIS A C 1
ATOM 1356 O O . HIS A 1 171 ? 16.021 3.040 -14.178 1.00 96.44 171 HIS A O 1
ATOM 1362 N N . ARG A 1 172 ? 18.250 3.176 -14.002 1.00 95.56 172 ARG A N 1
ATOM 1363 C CA . ARG A 1 172 ? 18.243 4.625 -13.744 1.00 95.56 172 ARG A CA 1
ATOM 1364 C C . ARG A 1 172 ? 17.564 5.356 -14.900 1.00 95.56 172 ARG A C 1
ATOM 1366 O O . ARG A 1 172 ? 17.764 4.970 -16.045 1.00 95.56 172 ARG A O 1
ATOM 1373 N N . LEU A 1 173 ? 16.782 6.383 -14.605 1.00 94.00 173 LEU A N 1
ATOM 1374 C CA . LEU A 1 173 ? 16.119 7.193 -15.617 1.00 94.00 173 LEU A CA 1
ATOM 1375 C C . LEU A 1 173 ? 16.466 8.660 -15.381 1.00 94.00 173 LEU A C 1
ATOM 1377 O O . LEU A 1 173 ? 16.155 9.198 -14.319 1.00 94.00 173 LEU A O 1
ATOM 1381 N N . ASP A 1 174 ? 17.113 9.273 -16.369 1.00 91.44 174 ASP A N 1
ATOM 1382 C CA . ASP A 1 174 ? 17.449 10.696 -16.385 1.00 91.44 174 ASP A CA 1
ATOM 1383 C C . ASP A 1 174 ? 16.851 11.289 -17.680 1.00 91.44 174 ASP A C 1
ATOM 1385 O O . ASP A 1 174 ? 17.233 10.862 -18.764 1.00 91.44 174 ASP A O 1
ATOM 1389 N N . ASP A 1 175 ? 15.881 12.209 -17.590 1.00 86.00 175 ASP A N 1
ATOM 1390 C CA . ASP A 1 175 ? 15.191 12.846 -18.736 1.00 86.00 175 ASP A CA 1
ATOM 1391 C C . ASP A 1 175 ? 14.798 11.871 -19.870 1.00 86.00 175 ASP A C 1
ATOM 1393 O O . ASP A 1 175 ? 15.221 12.008 -21.019 1.00 86.00 175 ASP A O 1
ATOM 1397 N N . ASP A 1 176 ? 14.006 10.845 -19.533 1.00 87.19 176 ASP A N 1
ATOM 1398 C CA . ASP A 1 176 ? 13.545 9.778 -20.440 1.00 87.19 176 ASP A CA 1
ATOM 1399 C C . ASP A 1 176 ? 14.669 8.927 -21.079 1.00 87.19 176 ASP A C 1
ATOM 1401 O O . ASP A 1 176 ? 14.415 8.112 -21.973 1.00 87.19 176 ASP A O 1
ATOM 1405 N N . LEU A 1 177 ? 15.918 9.056 -20.615 1.00 92.31 177 LEU A N 1
ATOM 1406 C CA . LEU A 1 177 ? 17.056 8.245 -21.049 1.00 92.31 177 LEU A CA 1
ATOM 1407 C C . LEU A 1 177 ? 17.333 7.128 -20.030 1.00 92.31 177 LEU A C 1
ATOM 1409 O O . LEU A 1 177 ? 17.795 7.400 -18.917 1.00 92.31 177 LEU A O 1
ATOM 1413 N N . PRO A 1 178 ? 17.082 5.851 -20.386 1.00 93.19 178 PRO A N 1
ATOM 1414 C CA . PRO A 1 178 ? 17.401 4.727 -19.519 1.00 93.19 178 PRO A CA 1
ATOM 1415 C C . PRO A 1 178 ? 18.919 4.552 -19.403 1.00 93.19 178 PRO A C 1
ATOM 1417 O O . PRO A 1 178 ? 19.618 4.298 -20.386 1.00 93.19 178 PRO A O 1
ATOM 1420 N N . GLY A 1 179 ? 19.419 4.669 -18.182 1.00 93.06 179 GLY A N 1
ATOM 1421 C CA . GLY A 1 179 ? 20.797 4.439 -17.788 1.00 93.06 179 GLY A CA 1
ATOM 1422 C C . GLY A 1 179 ? 21.069 2.994 -17.338 1.00 93.06 179 GLY A C 1
ATOM 1423 O O . GLY A 1 179 ? 20.346 2.055 -17.695 1.00 93.06 179 GLY A O 1
ATOM 1424 N N . PRO A 1 180 ? 22.142 2.776 -16.555 1.00 92.50 180 PRO A N 1
ATOM 1425 C CA . PRO A 1 180 ? 22.515 1.443 -16.096 1.00 92.50 180 PRO A CA 1
ATOM 1426 C C . PRO A 1 180 ? 21.457 0.836 -15.164 1.00 92.50 180 PRO A C 1
ATOM 1428 O O . PRO A 1 180 ? 20.738 1.543 -14.453 1.00 92.50 180 PRO A O 1
ATOM 1431 N N . GLY A 1 181 ? 21.394 -0.496 -15.160 1.00 94.38 181 GLY A N 1
ATOM 1432 C CA . GLY A 1 181 ? 20.580 -1.257 -14.214 1.00 94.38 181 GLY A CA 1
ATOM 1433 C C . GLY A 1 181 ? 21.096 -1.119 -12.779 1.00 94.38 181 GLY A C 1
ATOM 1434 O O . GLY A 1 181 ? 22.302 -1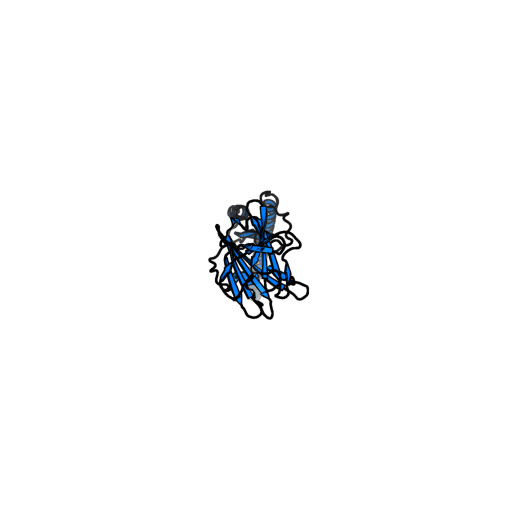.191 -12.538 1.00 94.38 181 GLY A O 1
ATOM 1435 N N . ASP A 1 182 ? 20.184 -0.946 -11.826 1.00 95.69 182 ASP A N 1
ATOM 1436 C CA . ASP A 1 182 ? 20.460 -0.919 -10.392 1.00 95.69 182 ASP A CA 1
ATOM 1437 C C . ASP A 1 182 ? 20.037 -2.254 -9.768 1.00 95.69 182 ASP A C 1
ATOM 1439 O O . ASP A 1 182 ? 18.877 -2.469 -9.423 1.00 95.69 182 ASP A O 1
ATOM 1443 N N . TYR A 1 183 ? 20.998 -3.162 -9.584 1.00 94.62 183 TYR A N 1
ATOM 1444 C CA . TYR A 1 183 ? 20.759 -4.496 -9.018 1.00 94.62 183 TYR A CA 1
ATOM 1445 C C . TYR A 1 183 ? 20.251 -4.488 -7.574 1.00 94.62 183 TYR A C 1
ATOM 1447 O O . TYR A 1 183 ? 19.952 -5.548 -7.033 1.00 94.62 183 TYR A O 1
ATOM 1455 N N . ARG A 1 184 ? 20.163 -3.333 -6.910 1.00 95.38 184 ARG A N 1
ATOM 1456 C CA . ARG A 1 184 ? 19.511 -3.237 -5.598 1.00 95.38 184 ARG A CA 1
ATOM 1457 C C . ARG A 1 184 ? 17.987 -3.206 -5.721 1.00 95.38 184 ARG A C 1
ATOM 1459 O O . ARG A 1 184 ? 17.312 -3.482 -4.735 1.00 95.38 184 ARG A O 1
ATOM 1466 N N . LEU A 1 185 ? 17.469 -2.872 -6.904 1.00 96.19 185 LEU A N 1
ATOM 1467 C CA . LEU A 1 185 ? 16.053 -2.779 -7.240 1.00 96.19 185 LEU A CA 1
ATOM 1468 C C . LEU A 1 185 ? 15.691 -3.934 -8.172 1.00 96.19 185 LEU A C 1
ATOM 1470 O O . LEU A 1 185 ? 15.752 -3.811 -9.394 1.00 96.19 185 LEU A O 1
ATOM 1474 N N . GLN A 1 186 ? 15.353 -5.066 -7.564 1.00 95.38 186 GLN A N 1
ATOM 1475 C CA . GLN A 1 186 ? 14.978 -6.293 -8.262 1.00 95.38 186 GLN A CA 1
ATOM 1476 C C . GLN A 1 186 ? 13.503 -6.589 -8.024 1.00 95.38 186 GLN A C 1
ATOM 1478 O O . GLN A 1 186 ? 12.941 -6.229 -6.981 1.00 95.38 186 GLN A O 1
ATOM 1483 N N . GLY A 1 187 ? 12.902 -7.270 -8.984 1.00 97.56 187 GLY A N 1
ATOM 1484 C CA . GLY A 1 187 ? 11.516 -7.675 -8.927 1.00 97.56 187 GLY A CA 1
ATOM 1485 C C . GLY A 1 187 ? 11.203 -8.791 -9.901 1.00 97.56 187 GLY A C 1
ATOM 1486 O O . GLY A 1 187 ? 12.083 -9.295 -10.596 1.00 97.56 187 GLY A O 1
ATOM 1487 N N . GLU A 1 188 ? 9.927 -9.116 -9.970 1.00 98.56 188 GLU A N 1
ATOM 1488 C CA . GLU A 1 188 ? 9.360 -10.107 -10.868 1.00 98.56 188 GLU A CA 1
ATOM 1489 C C . GLU A 1 188 ? 8.193 -9.471 -11.619 1.00 98.56 188 GLU A C 1
ATOM 1491 O O . GLU A 1 188 ? 7.378 -8.733 -11.054 1.00 98.56 188 GLU A O 1
ATOM 1496 N N . TRP A 1 189 ? 8.152 -9.717 -12.925 1.00 98.25 189 TRP A N 1
ATOM 1497 C CA . TRP A 1 189 ? 7.090 -9.258 -13.805 1.00 98.25 189 TRP A CA 1
ATOM 1498 C C . TRP A 1 189 ? 6.284 -10.449 -14.294 1.00 98.25 189 TRP A C 1
ATOM 1500 O O . TRP A 1 189 ? 6.791 -11.277 -15.048 1.00 98.25 189 TRP A O 1
ATOM 1510 N N . GLN A 1 190 ? 5.005 -10.504 -13.950 1.00 97.56 190 GLN A N 1
ATOM 1511 C CA . GLN A 1 190 ? 4.165 -11.656 -14.249 1.00 97.56 190 GLN A CA 1
ATOM 1512 C C . GLN A 1 190 ? 2.917 -11.234 -15.023 1.00 97.56 190 GLN A C 1
ATOM 1514 O O . GLN A 1 190 ? 2.182 -10.342 -14.604 1.00 97.56 190 GLN A O 1
ATOM 1519 N N . GLU A 1 191 ? 2.654 -11.876 -16.163 1.00 96.12 191 GLU A N 1
ATOM 1520 C CA . GLU A 1 191 ? 1.374 -11.706 -16.857 1.00 96.12 191 GLU A CA 1
ATOM 1521 C C . GLU A 1 191 ? 0.249 -12.352 -16.051 1.00 96.12 191 GLU A C 1
ATOM 1523 O O . GLU A 1 191 ? 0.399 -13.456 -15.517 1.00 96.12 191 GLU A O 1
ATOM 1528 N N . VAL A 1 192 ? -0.894 -11.671 -16.002 1.00 94.81 192 VAL A N 1
ATOM 1529 C CA . VAL A 1 192 ? -2.114 -12.146 -15.346 1.00 94.81 192 VAL A CA 1
ATOM 1530 C C . VAL A 1 192 ? -3.322 -11.881 -16.238 1.00 94.81 192 VAL A C 1
ATOM 1532 O O . VAL A 1 192 ? -3.258 -11.137 -17.218 1.00 94.81 192 VAL A O 1
ATOM 1535 N N . ALA A 1 193 ? -4.463 -12.485 -15.907 1.00 92.06 193 ALA A N 1
ATOM 1536 C CA . ALA A 1 193 ? -5.693 -12.239 -16.648 1.00 92.06 193 ALA A CA 1
ATOM 1537 C C . ALA A 1 193 ? -6.048 -10.737 -16.629 1.00 92.06 193 ALA A C 1
ATOM 1539 O O . ALA A 1 193 ? -6.333 -10.170 -15.576 1.00 92.06 193 ALA A O 1
ATOM 1540 N N . GLY A 1 194 ? -6.041 -10.100 -17.803 1.00 91.25 194 GLY A N 1
ATOM 1541 C CA . GLY A 1 194 ? -6.380 -8.681 -17.956 1.00 91.25 194 GLY A CA 1
ATOM 1542 C C . GLY A 1 194 ? -5.238 -7.693 -17.686 1.00 91.25 194 GLY A C 1
ATOM 1543 O O . GLY A 1 194 ? -5.515 -6.500 -17.534 1.00 91.25 194 GLY A O 1
ATOM 1544 N N . GLY A 1 195 ? -3.984 -8.157 -17.627 1.00 95.25 195 GLY A N 1
ATOM 1545 C CA . GLY A 1 195 ? -2.818 -7.280 -17.569 1.00 95.25 195 GLY A CA 1
ATOM 1546 C C . GLY A 1 195 ? -1.568 -7.953 -17.017 1.00 95.25 195 GLY A C 1
ATOM 1547 O O . GLY A 1 195 ? -1.193 -9.039 -17.454 1.00 95.25 195 GLY A O 1
ATOM 1548 N N . TYR A 1 196 ? -0.893 -7.293 -16.081 1.00 97.00 196 TYR A N 1
ATOM 1549 C CA . TYR A 1 196 ? 0.341 -7.799 -15.483 1.00 97.00 196 TYR A CA 1
ATOM 1550 C C . TYR A 1 196 ? 0.527 -7.300 -14.049 1.00 97.00 196 TYR A C 1
ATOM 1552 O O . TYR A 1 196 ? 0.002 -6.256 -13.658 1.00 97.00 196 TYR A O 1
ATOM 1560 N N . ASN A 1 197 ? 1.319 -8.044 -13.289 1.00 97.88 197 ASN A N 1
ATOM 1561 C CA . ASN A 1 197 ? 1.849 -7.645 -12.000 1.00 97.88 197 ASN A CA 1
ATOM 1562 C C . ASN A 1 197 ? 3.327 -7.290 -12.145 1.00 97.88 197 ASN A C 1
ATOM 1564 O O . ASN A 1 197 ? 4.083 -7.994 -12.815 1.00 97.88 197 ASN A O 1
ATOM 1568 N N . LEU A 1 198 ? 3.735 -6.227 -11.466 1.00 98.44 198 LEU A N 1
ATOM 1569 C CA . LEU A 1 198 ? 5.121 -5.975 -11.113 1.00 98.44 198 LEU A CA 1
ATOM 1570 C C . LEU A 1 198 ? 5.231 -6.077 -9.597 1.00 98.44 198 LEU A C 1
ATOM 1572 O O . LEU A 1 198 ? 4.608 -5.293 -8.880 1.00 98.44 198 LEU A O 1
ATOM 1576 N N . GLU A 1 199 ? 6.039 -7.010 -9.117 1.00 98.44 199 GLU A N 1
ATOM 1577 C CA . GLU A 1 199 ? 6.365 -7.133 -7.704 1.00 98.44 199 GLU A CA 1
ATOM 1578 C C . GLU A 1 199 ? 7.837 -6.805 -7.478 1.00 98.44 199 GLU A C 1
ATOM 1580 O O . GLU A 1 199 ? 8.705 -7.295 -8.194 1.00 98.44 199 GLU A O 1
ATOM 1585 N N . MET A 1 200 ? 8.145 -5.954 -6.502 1.00 98.06 200 MET A N 1
ATOM 1586 C CA . MET A 1 200 ? 9.508 -5.488 -6.262 1.00 98.06 200 MET A CA 1
ATOM 1587 C C . MET A 1 200 ? 9.869 -5.467 -4.788 1.00 98.06 200 MET A C 1
ATOM 1589 O O . MET A 1 200 ? 9.066 -5.099 -3.930 1.00 98.06 200 MET A O 1
ATOM 1593 N N . ARG A 1 201 ? 11.146 -5.742 -4.514 1.00 96.44 201 ARG A N 1
ATOM 1594 C CA . ARG A 1 201 ? 11.776 -5.493 -3.216 1.00 96.44 201 ARG A CA 1
ATOM 1595 C C . ARG A 1 201 ? 12.699 -4.288 -3.320 1.00 96.44 201 ARG A C 1
ATOM 1597 O O . ARG A 1 201 ? 13.726 -4.330 -3.993 1.00 96.44 201 ARG A O 1
ATOM 1604 N N . ILE A 1 202 ? 12.363 -3.236 -2.584 1.00 97.12 202 ILE A N 1
ATOM 1605 C CA . ILE A 1 202 ? 13.054 -1.948 -2.601 1.00 97.12 202 ILE A CA 1
ATOM 1606 C C . ILE A 1 202 ? 13.767 -1.751 -1.253 1.00 97.12 202 ILE A C 1
ATOM 1608 O O . ILE A 1 202 ? 13.114 -1.742 -0.208 1.00 97.12 202 ILE A O 1
ATOM 1612 N N . PRO A 1 203 ? 15.103 -1.596 -1.215 1.00 96.44 203 PRO A N 1
ATOM 1613 C CA . PRO A 1 203 ? 15.817 -1.260 0.013 1.00 96.44 203 PRO A CA 1
ATOM 1614 C C . PRO A 1 203 ? 15.287 0.037 0.615 1.00 96.44 203 PRO A C 1
ATOM 1616 O O . PRO A 1 203 ? 15.222 1.056 -0.069 1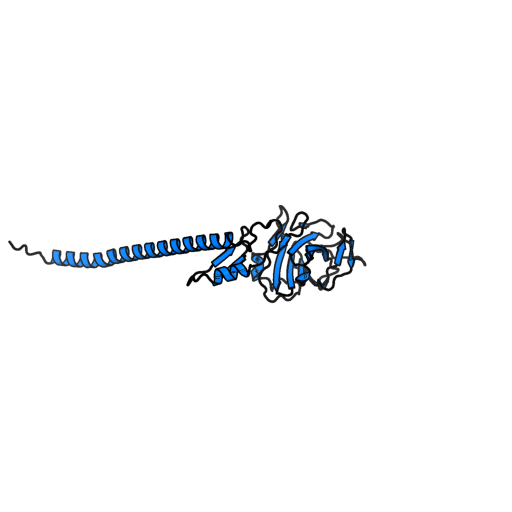.00 96.44 203 PRO A O 1
ATOM 1619 N N . ARG A 1 204 ? 14.984 0.035 1.916 1.00 93.88 204 ARG A N 1
ATOM 1620 C CA . ARG A 1 204 ? 14.333 1.173 2.585 1.00 93.88 204 ARG A CA 1
ATOM 1621 C C . ARG A 1 204 ? 15.106 2.493 2.461 1.00 93.88 204 ARG A C 1
ATOM 1623 O O . ARG A 1 204 ? 14.498 3.552 2.408 1.00 93.88 204 ARG A O 1
ATOM 1630 N N . LYS A 1 205 ? 16.436 2.431 2.338 1.00 94.19 205 LYS A N 1
ATOM 1631 C CA . LYS A 1 205 ? 17.300 3.607 2.116 1.00 94.19 205 LYS A CA 1
ATOM 1632 C C . LYS A 1 205 ? 17.045 4.328 0.787 1.00 94.19 205 LYS A C 1
ATOM 1634 O O . LYS A 1 205 ? 17.351 5.509 0.675 1.00 94.19 205 LYS A O 1
ATOM 1639 N N . LEU A 1 206 ? 16.523 3.620 -0.219 1.00 94.50 206 LEU A N 1
ATOM 1640 C CA . LEU A 1 206 ? 16.201 4.188 -1.532 1.00 94.50 206 LEU A CA 1
ATOM 1641 C C . LEU A 1 206 ? 14.800 4.807 -1.578 1.00 94.50 206 LEU A C 1
ATOM 1643 O O . LEU A 1 206 ? 14.554 5.629 -2.447 1.00 94.50 206 LEU A O 1
ATOM 1647 N N . ILE A 1 207 ? 13.915 4.428 -0.654 1.00 94.38 207 ILE A N 1
ATOM 1648 C CA . ILE A 1 207 ? 12.494 4.802 -0.597 1.00 94.38 207 ILE A CA 1
ATOM 1649 C C . ILE A 1 207 ? 12.152 5.291 0.822 1.00 94.38 207 ILE A C 1
ATOM 1651 O O . ILE A 1 207 ? 11.338 4.722 1.548 1.00 94.38 207 ILE A O 1
ATOM 1655 N N . ALA A 1 208 ? 12.870 6.315 1.275 1.00 87.62 208 ALA A N 1
ATOM 1656 C CA . ALA A 1 208 ? 12.825 6.752 2.665 1.00 87.62 208 ALA A CA 1
ATOM 1657 C C . ALA A 1 208 ? 11.588 7.601 2.976 1.00 87.62 208 ALA A C 1
ATOM 1659 O O . ALA A 1 208 ? 10.980 7.423 4.031 1.00 87.62 208 ALA A O 1
ATOM 1660 N N . SER A 1 209 ? 11.224 8.524 2.080 1.00 85.06 209 SER A N 1
ATOM 1661 C CA . SER A 1 209 ? 10.158 9.499 2.353 1.00 85.06 209 SER A CA 1
ATOM 1662 C C . SER A 1 209 ? 9.092 9.618 1.272 1.00 85.06 209 SER A C 1
ATOM 1664 O O . SER A 1 209 ? 8.015 10.134 1.569 1.00 85.06 209 SER A O 1
ATOM 1666 N N . GLY A 1 210 ? 9.354 9.15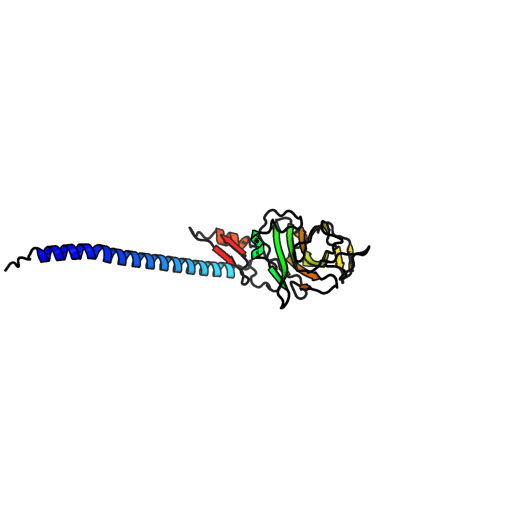5 0.049 1.00 90.50 210 GLY A N 1
ATOM 1667 C CA . GLY A 1 210 ? 8.400 9.307 -1.042 1.00 90.50 210 GLY A CA 1
ATOM 1668 C C . GLY A 1 210 ? 8.574 8.308 -2.175 1.00 90.50 210 GLY A C 1
ATOM 1669 O O . GLY A 1 210 ? 9.673 7.798 -2.415 1.00 90.50 210 GLY A O 1
ATOM 1670 N N . LEU A 1 211 ? 7.458 8.050 -2.845 1.00 93.56 211 LEU A N 1
ATOM 1671 C CA . LEU A 1 211 ? 7.328 7.216 -4.030 1.00 93.56 211 LEU A CA 1
ATOM 1672 C C . LEU A 1 211 ? 6.278 7.849 -4.947 1.00 93.56 211 LEU A C 1
ATOM 1674 O O . LEU A 1 211 ? 5.202 8.207 -4.477 1.00 93.56 211 LEU A O 1
ATOM 1678 N N . SER A 1 212 ? 6.575 7.955 -6.238 1.00 93.06 212 SER A N 1
ATOM 1679 C CA . SER A 1 212 ? 5.535 8.022 -7.266 1.00 93.06 212 SER A CA 1
ATOM 1680 C C . SER A 1 212 ? 5.723 6.938 -8.316 1.00 93.06 212 SER A C 1
ATOM 1682 O O . SER A 1 212 ? 6.835 6.460 -8.562 1.00 93.06 212 SER A O 1
ATOM 1684 N N . ILE A 1 213 ? 4.609 6.530 -8.906 1.00 94.38 213 ILE A N 1
ATOM 1685 C CA . ILE A 1 213 ? 4.477 5.444 -9.862 1.00 94.38 213 ILE A CA 1
ATOM 1686 C C . ILE A 1 213 ? 3.757 5.984 -11.091 1.00 94.38 213 ILE A C 1
ATOM 1688 O O . ILE A 1 213 ? 2.612 6.444 -11.032 1.00 94.38 213 ILE A O 1
ATOM 1692 N N . ARG A 1 214 ? 4.413 5.846 -12.241 1.00 93.00 214 ARG A N 1
ATOM 1693 C CA . ARG A 1 214 ? 3.811 6.097 -13.547 1.00 93.00 214 ARG A CA 1
ATOM 1694 C C . ARG A 1 214 ? 3.801 4.811 -14.351 1.00 93.00 214 ARG A C 1
ATOM 1696 O O . ARG A 1 214 ? 4.807 4.115 -14.459 1.00 93.00 214 ARG A O 1
ATOM 1703 N N . VAL A 1 215 ? 2.650 4.508 -14.936 1.00 94.06 215 VAL A N 1
ATOM 1704 C CA . VAL A 1 215 ? 2.479 3.338 -15.798 1.00 94.06 215 VAL A CA 1
ATOM 1705 C C . VAL A 1 215 ? 2.288 3.808 -17.230 1.00 94.06 215 VAL A C 1
ATOM 1707 O O . VAL A 1 215 ? 1.395 4.611 -17.507 1.00 94.06 215 VAL A O 1
ATOM 1710 N N . MET A 1 216 ? 3.108 3.297 -18.143 1.00 92.00 216 MET A N 1
ATOM 1711 C CA . MET A 1 216 ? 3.033 3.591 -19.572 1.00 92.00 216 MET A CA 1
ATOM 1712 C C . MET A 1 216 ? 2.625 2.348 -20.354 1.00 92.00 216 MET A C 1
ATOM 1714 O O . MET A 1 216 ? 3.126 1.257 -20.088 1.00 92.00 216 MET A O 1
ATOM 1718 N N . ASP A 1 217 ? 1.751 2.536 -21.344 1.00 89.00 217 ASP A N 1
ATOM 1719 C CA . ASP A 1 217 ? 1.426 1.479 -22.300 1.00 89.00 217 ASP A CA 1
ATOM 1720 C C . ASP A 1 217 ? 2.538 1.297 -23.342 1.00 89.00 217 ASP A C 1
ATOM 1722 O O . ASP A 1 217 ? 3.371 2.179 -23.561 1.00 89.00 217 ASP A O 1
ATOM 1726 N N . GLY A 1 218 ? 2.521 0.178 -24.070 1.00 83.19 218 GLY A N 1
ATOM 1727 C CA . GLY A 1 218 ? 3.482 -0.076 -25.148 1.00 83.19 218 GLY A CA 1
ATOM 1728 C C . GLY A 1 218 ? 3.367 0.804 -26.400 1.00 83.19 218 GLY A C 1
ATOM 1729 O O . GLY A 1 218 ? 3.874 0.425 -27.460 1.00 83.19 218 GLY A O 1
ATOM 1730 N N . LYS A 1 219 ? 2.688 1.954 -26.320 1.00 85.00 219 LYS A N 1
ATOM 1731 C CA . LYS A 1 219 ? 2.783 3.066 -27.281 1.00 85.00 219 LYS A CA 1
ATOM 1732 C C . LYS A 1 219 ? 3.415 4.318 -26.651 1.00 85.00 219 LYS A C 1
ATOM 1734 O O . LYS A 1 219 ? 3.438 5.361 -27.300 1.00 85.00 219 LYS A O 1
ATOM 1739 N N . GLY A 1 220 ? 3.905 4.218 -25.414 1.00 78.12 220 GLY A N 1
ATOM 1740 C CA . GLY A 1 220 ? 4.526 5.305 -24.663 1.00 78.12 220 GLY A CA 1
ATOM 1741 C C . GLY A 1 220 ? 3.532 6.305 -24.086 1.00 78.12 220 GLY A C 1
ATOM 1742 O O . GLY A 1 220 ? 3.925 7.403 -23.700 1.00 78.12 220 GLY A O 1
ATOM 1743 N N . ARG A 1 221 ? 2.239 5.968 -24.033 1.00 83.00 221 ARG A N 1
ATOM 1744 C CA . ARG A 1 221 ? 1.238 6.833 -23.412 1.00 83.00 221 ARG A CA 1
ATOM 1745 C C . ARG A 1 221 ? 1.146 6.506 -21.927 1.00 83.00 221 ARG A C 1
ATOM 1747 O O . ARG A 1 221 ? 0.920 5.355 -21.559 1.00 83.00 221 ARG A O 1
ATOM 1754 N N . SER A 1 222 ? 1.245 7.537 -21.089 1.00 83.06 222 SER A N 1
ATOM 1755 C CA . SER A 1 222 ? 0.941 7.425 -19.661 1.00 83.06 222 SER A CA 1
ATOM 1756 C C . SER A 1 222 ? -0.518 6.993 -19.478 1.00 83.06 222 SER A C 1
ATOM 1758 O O . SER A 1 222 ? -1.442 7.688 -19.909 1.00 83.06 222 SER A O 1
ATOM 1760 N N . LEU A 1 223 ? -0.722 5.813 -18.891 1.00 77.75 223 LEU A N 1
ATOM 1761 C CA . LEU A 1 223 ? -2.042 5.274 -18.572 1.00 77.75 223 LEU A CA 1
ATOM 1762 C C . LEU A 1 223 ? -2.617 5.955 -17.335 1.00 77.75 223 LEU A C 1
ATOM 1764 O O . LEU A 1 223 ? -3.806 6.272 -17.304 1.00 77.75 223 LEU A O 1
ATOM 1768 N N . ALA A 1 224 ? -1.773 6.148 -16.325 1.00 80.00 224 ALA A N 1
ATOM 1769 C CA . ALA A 1 224 ? -2.065 6.890 -15.113 1.00 80.00 224 ALA A CA 1
ATOM 1770 C C . ALA A 1 224 ? -0.761 7.174 -14.351 1.00 80.00 224 ALA A C 1
ATOM 1772 O O . ALA A 1 224 ? 0.260 6.508 -14.542 1.00 80.00 224 ALA A O 1
ATOM 1773 N N . THR A 1 225 ? -0.844 8.155 -13.462 1.00 78.50 225 THR A N 1
ATOM 1774 C CA . THR A 1 225 ? 0.185 8.536 -12.495 1.00 78.50 225 THR A CA 1
ATOM 1775 C C . THR A 1 225 ? -0.481 8.604 -11.126 1.00 78.50 225 THR A C 1
ATOM 1777 O O . THR A 1 225 ? -1.664 8.948 -11.044 1.00 78.50 225 THR A O 1
ATOM 1780 N N . ASP A 1 226 ? 0.236 8.257 -10.067 1.00 72.69 226 ASP A N 1
ATOM 1781 C CA . ASP A 1 226 ? -0.242 8.458 -8.697 1.00 72.69 226 ASP A CA 1
ATOM 1782 C C . ASP A 1 226 ? -0.117 9.915 -8.211 1.00 72.69 226 ASP A C 1
ATOM 1784 O O . ASP A 1 226 ? -0.720 10.257 -7.200 1.00 72.69 226 ASP A O 1
ATOM 1788 N N . GLY A 1 227 ? 0.557 10.801 -8.960 1.00 62.81 227 GLY A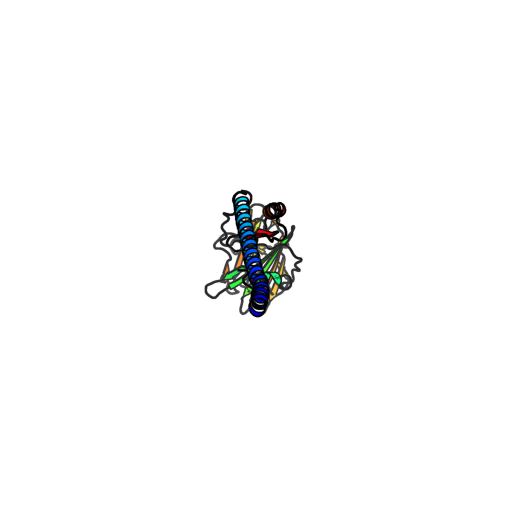 N 1
ATOM 1789 C CA . GLY A 1 227 ? 0.653 12.239 -8.661 1.00 62.81 227 GLY A CA 1
ATOM 1790 C C . GLY A 1 227 ? 1.050 13.122 -9.856 1.00 62.81 227 GLY A C 1
ATOM 1791 O O . GLY A 1 227 ? 1.454 12.620 -10.907 1.00 62.81 227 GLY A O 1
ATOM 1792 N N . MET A 1 228 ? 0.919 14.452 -9.716 1.00 51.78 228 MET A N 1
ATOM 1793 C CA . MET A 1 228 ? 1.062 15.411 -10.831 1.00 51.78 228 MET A CA 1
ATOM 1794 C C . MET A 1 228 ? 2.511 15.756 -11.221 1.00 51.78 228 MET A C 1
ATOM 1796 O O . MET A 1 228 ? 2.732 16.061 -12.390 1.00 51.78 228 MET A O 1
ATOM 1800 N N . THR A 1 229 ? 3.491 15.681 -10.308 1.00 54.50 229 THR A N 1
ATOM 1801 C CA . THR A 1 229 ? 4.899 16.042 -10.624 1.00 54.50 229 THR A CA 1
ATOM 1802 C C . THR A 1 229 ? 5.945 15.628 -9.581 1.00 54.50 229 THR A C 1
ATOM 1804 O O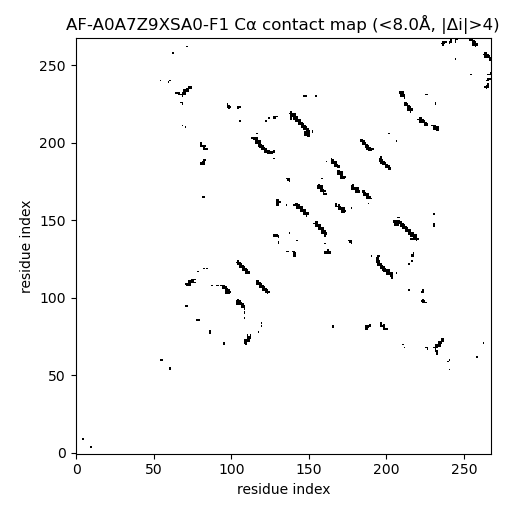 . THR A 1 229 ? 7.123 15.565 -9.917 1.00 54.50 229 THR A O 1
ATOM 1807 N N . GLU A 1 230 ? 5.554 15.334 -8.338 1.00 67.44 230 GLU A N 1
ATOM 1808 C CA . GLU A 1 230 ? 6.475 14.985 -7.245 1.00 67.44 230 GLU A CA 1
ATOM 1809 C C . GLU A 1 230 ? 6.119 13.628 -6.627 1.00 67.44 230 GLU A C 1
ATOM 1811 O O . GLU A 1 230 ? 4.991 13.151 -6.756 1.00 67.44 230 GLU A O 1
ATOM 1816 N N . ALA A 1 231 ? 7.097 12.989 -5.981 1.00 80.19 231 ALA A N 1
ATOM 1817 C CA . ALA A 1 231 ? 6.896 11.716 -5.301 1.00 80.19 231 ALA A CA 1
ATOM 1818 C C . ALA A 1 231 ? 5.955 11.886 -4.100 1.00 80.19 231 ALA A C 1
ATOM 1820 O O . ALA A 1 231 ? 6.221 12.689 -3.203 1.00 80.19 231 ALA A O 1
ATOM 1821 N N . GLY A 1 232 ? 4.879 11.102 -4.074 1.00 83.44 232 GLY A N 1
ATOM 1822 C CA . GLY A 1 232 ? 3.912 11.095 -2.988 1.00 83.44 232 GLY A CA 1
ATOM 1823 C C . GLY A 1 232 ? 4.524 10.622 -1.676 1.00 83.44 232 GLY A C 1
ATOM 1824 O O . GLY A 1 232 ? 5.407 9.760 -1.662 1.00 83.44 232 GLY A O 1
ATOM 1825 N N . GLN A 1 233 ? 4.073 11.178 -0.549 1.00 88.12 233 GLN A N 1
ATOM 1826 C CA . GLN A 1 233 ? 4.612 10.783 0.752 1.00 88.12 233 GLN A CA 1
ATOM 1827 C C . GLN A 1 233 ? 4.204 9.349 1.105 1.00 88.12 233 GLN A C 1
ATOM 1829 O O . GLN A 1 233 ? 3.058 8.943 0.910 1.00 88.12 233 GLN A O 1
ATOM 1834 N N . LEU A 1 234 ? 5.128 8.598 1.700 1.00 89.31 234 LEU A N 1
ATOM 1835 C CA . LEU A 1 234 ? 4.826 7.293 2.278 1.00 89.31 234 LEU A CA 1
ATOM 1836 C C . LEU A 1 234 ? 4.216 7.448 3.669 1.00 89.31 234 LEU A C 1
ATOM 1838 O O . LEU A 1 234 ? 4.867 7.937 4.594 1.00 89.31 234 LEU A O 1
ATOM 1842 N N . VAL A 1 235 ? 2.982 6.980 3.831 1.00 88.94 235 VAL A N 1
ATOM 1843 C CA . VAL A 1 235 ? 2.278 6.984 5.115 1.00 88.94 235 VAL A CA 1
ATOM 1844 C C . VAL A 1 235 ? 2.382 5.604 5.748 1.00 88.94 235 VAL A C 1
ATOM 1846 O O . VAL A 1 235 ? 1.897 4.618 5.201 1.00 88.94 235 VAL A O 1
ATOM 1849 N N . THR A 1 236 ? 2.993 5.524 6.927 1.00 88.06 236 THR A N 1
ATOM 1850 C CA . THR A 1 236 ? 3.131 4.280 7.699 1.00 88.06 236 THR A CA 1
ATOM 1851 C C . THR A 1 236 ? 2.366 4.367 9.018 1.00 88.06 236 THR A C 1
ATOM 1853 O O . THR A 1 236 ? 2.212 5.466 9.559 1.00 88.06 236 THR A O 1
ATOM 1856 N N . PRO A 1 237 ? 1.969 3.231 9.615 1.00 86.38 237 PRO A N 1
ATOM 1857 C CA . PRO A 1 237 ? 1.574 3.192 11.018 1.00 86.38 237 PRO A CA 1
ATOM 1858 C C . PRO A 1 237 ? 2.615 3.871 11.923 1.00 86.38 237 PRO A C 1
ATOM 1860 O O . PRO A 1 237 ? 3.818 3.641 11.784 1.00 86.38 237 PRO A O 1
ATOM 1863 N N . SER A 1 238 ? 2.156 4.707 12.851 1.00 83.31 238 SER A N 1
ATOM 1864 C CA . SER A 1 238 ? 2.996 5.466 13.774 1.00 83.31 238 SER A CA 1
ATOM 1865 C C . SER A 1 238 ? 3.227 4.679 15.060 1.00 83.31 238 SER A C 1
ATOM 1867 O O . SER A 1 238 ? 2.289 4.355 15.790 1.00 83.31 238 SER A O 1
ATOM 1869 N N . ILE A 1 239 ? 4.499 4.403 15.357 1.00 82.69 239 ILE A N 1
ATOM 1870 C CA . ILE A 1 239 ? 4.912 3.761 16.613 1.00 82.69 239 ILE A CA 1
ATOM 1871 C C . ILE A 1 239 ? 4.524 4.647 17.802 1.00 82.69 239 ILE A C 1
ATOM 1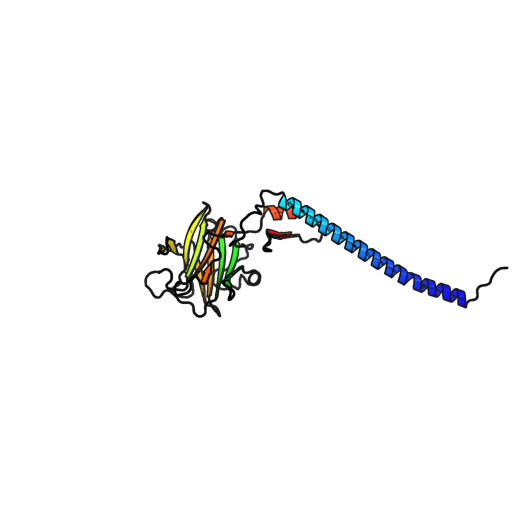873 O O . ILE A 1 239 ? 3.892 4.162 18.730 1.00 82.69 239 ILE A O 1
ATOM 1877 N N . ALA A 1 240 ? 4.773 5.958 17.716 1.00 82.12 240 ALA A N 1
ATOM 1878 C CA . ALA A 1 240 ? 4.414 6.905 18.771 1.00 82.12 240 ALA A CA 1
ATOM 1879 C C . ALA A 1 240 ? 2.903 6.919 19.070 1.00 82.12 240 ALA A C 1
ATOM 1881 O O . ALA A 1 240 ? 2.500 7.065 20.221 1.00 82.12 240 ALA A O 1
ATOM 1882 N N . LEU A 1 241 ? 2.053 6.744 18.049 1.00 81.88 241 LEU A N 1
ATOM 1883 C CA . LEU A 1 241 ? 0.611 6.601 18.263 1.00 81.88 241 LEU A CA 1
ATOM 1884 C C . LEU A 1 241 ? 0.237 5.271 18.911 1.00 81.88 241 LEU A C 1
ATOM 1886 O O . LEU A 1 241 ? -0.637 5.256 19.773 1.00 81.88 241 LEU A O 1
ATOM 1890 N N . ASN A 1 242 ? 0.876 4.170 18.510 1.00 83.88 242 ASN A N 1
ATOM 1891 C CA . ASN A 1 242 ? 0.651 2.880 19.159 1.00 83.88 242 ASN A CA 1
ATOM 1892 C C . ASN A 1 242 ? 1.033 2.944 20.645 1.00 83.88 242 ASN A C 1
ATOM 1894 O O . ASN A 1 242 ? 0.286 2.428 21.468 1.00 83.88 242 ASN A O 1
ATOM 1898 N N . ASP A 1 243 ? 2.120 3.636 20.993 1.00 83.75 243 ASP A N 1
ATOM 1899 C CA . ASP A 1 243 ? 2.551 3.812 22.385 1.00 83.75 243 ASP A CA 1
ATOM 1900 C C . ASP A 1 243 ? 1.551 4.652 23.196 1.00 83.75 243 ASP A C 1
ATOM 1902 O O . ASP A 1 243 ? 1.262 4.336 24.349 1.00 83.75 243 ASP A O 1
ATOM 1906 N N . ILE A 1 244 ? 0.970 5.702 22.601 1.00 81.56 244 ILE A N 1
ATOM 1907 C CA . ILE A 1 244 ? -0.096 6.486 23.249 1.00 81.56 244 ILE A CA 1
ATOM 1908 C C . ILE A 1 244 ? -1.313 5.607 23.531 1.00 81.56 244 ILE A C 1
ATOM 1910 O O . ILE A 1 244 ? -1.836 5.639 24.641 1.00 81.56 244 ILE A O 1
ATOM 1914 N N . ILE A 1 245 ? -1.749 4.814 22.548 1.00 83.50 245 ILE A N 1
ATOM 1915 C CA . ILE A 1 245 ? -2.893 3.909 22.712 1.00 83.50 245 ILE A CA 1
ATOM 1916 C C . ILE A 1 245 ? -2.596 2.839 23.768 1.00 83.50 245 ILE A C 1
ATOM 1918 O O . ILE A 1 245 ? -3.448 2.569 24.605 1.00 83.50 245 ILE A O 1
ATOM 1922 N N . ALA A 1 246 ? -1.401 2.244 23.753 1.00 82.12 246 ALA A N 1
ATOM 1923 C CA . ALA A 1 246 ? -1.031 1.163 24.666 1.00 82.12 246 ALA A CA 1
ATOM 1924 C C . ALA A 1 246 ? -1.039 1.589 26.144 1.00 82.12 246 ALA A C 1
ATOM 1926 O O . ALA A 1 246 ? -1.255 0.758 27.021 1.00 82.12 246 ALA A O 1
ATOM 1927 N N . ASN A 1 247 ? -0.825 2.878 26.421 1.00 77.75 247 ASN A N 1
ATOM 1928 C CA . ASN A 1 247 ? -0.866 3.438 27.773 1.00 77.75 247 ASN A CA 1
ATOM 1929 C C . ASN A 1 247 ? -2.279 3.836 28.234 1.00 77.75 247 ASN A C 1
ATOM 1931 O O . ASN A 1 247 ? -2.454 4.284 29.368 1.00 77.75 247 ASN A O 1
ATOM 1935 N N . VAL A 1 248 ? -3.287 3.701 27.372 1.00 76.25 248 VAL A N 1
ATOM 1936 C CA . VAL A 1 248 ? -4.681 4.009 27.689 1.00 76.25 248 VAL A CA 1
ATOM 1937 C C . VAL A 1 248 ? -5.375 2.700 28.058 1.00 76.25 248 VAL A C 1
ATOM 1939 O O . VAL A 1 248 ? -5.731 1.904 27.193 1.00 76.25 248 VAL A O 1
ATOM 1942 N N . ASP A 1 249 ? -5.543 2.464 29.360 1.00 68.88 249 ASP A N 1
ATOM 1943 C CA . ASP A 1 249 ? -6.210 1.265 29.873 1.00 68.88 249 ASP A CA 1
ATOM 1944 C C . ASP A 1 249 ? -7.721 1.334 29.605 1.00 68.88 249 ASP A C 1
ATOM 1946 O O . ASP A 1 249 ? -8.474 2.020 30.300 1.00 68.88 249 ASP A O 1
ATOM 1950 N N . LEU A 1 250 ? -8.162 0.649 28.548 1.00 70.50 250 LEU A N 1
ATOM 1951 C CA . LEU A 1 250 ? -9.573 0.464 28.221 1.00 70.50 250 LEU A CA 1
ATOM 1952 C C . LEU A 1 250 ? -9.883 -1.026 28.107 1.00 70.50 250 LEU A C 1
ATOM 1954 O O . LEU A 1 250 ? -9.788 -1.603 27.015 1.00 70.50 250 LEU A O 1
ATOM 1958 N N . PRO A 1 251 ? -10.287 -1.671 29.211 1.00 69.31 251 PRO A N 1
ATOM 1959 C CA . PRO A 1 251 ? -10.680 -3.066 29.167 1.00 69.31 251 PRO A CA 1
ATOM 1960 C C . PRO A 1 251 ? -11.804 -3.278 28.143 1.00 69.31 251 PRO A C 1
ATOM 1962 O O . PRO A 1 251 ? -12.776 -2.527 28.083 1.00 69.31 251 PRO A O 1
ATOM 1965 N N . GLN A 1 252 ? -11.652 -4.322 27.323 1.00 75.88 252 GLN A N 1
ATOM 1966 C CA . GLN A 1 252 ? -12.630 -4.765 26.318 1.00 75.88 252 GLN A CA 1
ATOM 1967 C C . GLN A 1 252 ? -12.941 -3.769 25.183 1.00 75.88 252 GLN A C 1
ATOM 1969 O O . GLN A 1 252 ? -13.922 -3.954 24.463 1.00 75.88 252 GLN A O 1
ATOM 1974 N N . SER A 1 253 ? -12.099 -2.756 24.965 1.00 79.62 253 SER A N 1
ATOM 1975 C CA . SER A 1 253 ? -12.238 -1.820 23.841 1.00 79.62 253 SER A CA 1
ATOM 1976 C C . SER A 1 253 ? -11.189 -2.079 22.758 1.00 79.62 253 SER A C 1
ATOM 1978 O O . SER A 1 253 ? -10.106 -2.579 23.040 1.00 79.62 253 SER A O 1
ATOM 1980 N N . ARG A 1 254 ? -11.509 -1.734 21.504 1.00 86.50 254 ARG A N 1
ATOM 1981 C CA . ARG A 1 254 ? -10.547 -1.713 20.391 1.00 86.50 254 ARG A CA 1
ATOM 1982 C C . ARG A 1 254 ? -10.438 -0.291 19.865 1.00 86.50 254 ARG A C 1
ATOM 1984 O O . ARG A 1 254 ? -11.436 0.266 19.408 1.00 86.50 254 ARG A O 1
ATOM 1991 N N . ILE A 1 255 ? -9.234 0.264 19.864 1.00 87.12 255 ILE A N 1
ATOM 1992 C CA . ILE A 1 255 ? -8.959 1.604 19.350 1.00 87.12 255 ILE A CA 1
ATOM 1993 C C . ILE A 1 255 ? -8.337 1.485 17.961 1.00 87.12 255 ILE A C 1
ATOM 1995 O O . ILE A 1 255 ? -7.427 0.692 17.715 1.00 87.12 255 ILE A O 1
ATOM 1999 N N . ARG A 1 256 ? -8.815 2.310 17.030 1.00 88.69 256 ARG A N 1
ATOM 2000 C CA . ARG A 1 256 ? -8.157 2.548 15.744 1.00 88.69 256 ARG A CA 1
ATOM 2001 C C . ARG A 1 256 ? -8.092 4.042 15.501 1.00 88.69 256 ARG A C 1
ATOM 2003 O O . ARG A 1 256 ? -9.111 4.719 15.578 1.00 88.69 256 ARG A O 1
ATOM 2010 N N . ILE A 1 257 ? -6.902 4.529 15.179 1.00 86.94 257 ILE A N 1
ATOM 2011 C CA . ILE A 1 257 ? -6.700 5.906 14.737 1.00 86.94 257 ILE A CA 1
ATOM 2012 C C . ILE A 1 257 ? -6.511 5.864 13.232 1.00 86.94 257 ILE A C 1
ATOM 2014 O O . ILE A 1 257 ? -5.637 5.145 12.744 1.00 86.94 257 ILE A O 1
ATOM 2018 N N . THR A 1 258 ? -7.322 6.624 12.505 1.00 87.00 258 THR A N 1
ATOM 2019 C CA . THR A 1 258 ? -7.237 6.722 11.048 1.00 87.00 258 THR A CA 1
ATOM 2020 C C . THR A 1 258 ? -6.986 8.152 10.600 1.00 87.00 258 THR A C 1
ATOM 2022 O O . THR A 1 258 ? -7.368 9.098 11.288 1.00 87.00 258 THR A O 1
ATOM 2025 N N . ASN A 1 259 ? -6.373 8.316 9.430 1.00 82.25 259 ASN A N 1
ATOM 2026 C CA . ASN A 1 259 ? -6.386 9.604 8.736 1.00 82.25 259 ASN A CA 1
ATOM 2027 C C . ASN A 1 259 ? -7.733 9.825 8.010 1.00 82.25 259 ASN A C 1
ATOM 2029 O O . ASN A 1 259 ? -8.627 8.976 8.049 1.00 82.25 259 ASN A O 1
ATOM 2033 N N . SER A 1 260 ? -7.871 10.958 7.318 1.00 80.81 260 SER A N 1
ATOM 2034 C CA . SER A 1 260 ? -9.068 11.297 6.530 1.00 80.81 260 SER A CA 1
ATOM 2035 C C . SER A 1 260 ? -9.326 10.366 5.336 1.00 80.81 260 SER A C 1
ATOM 2037 O O . SER A 1 260 ? -10.456 10.304 4.864 1.00 80.81 260 SER A O 1
ATOM 2039 N N . GLN A 1 261 ? -8.320 9.610 4.881 1.00 80.88 261 GLN A N 1
ATOM 2040 C CA . GLN A 1 261 ? -8.444 8.579 3.837 1.00 80.88 261 GLN A CA 1
ATOM 2041 C C . GLN A 1 261 ? -8.833 7.200 4.406 1.00 80.88 261 GLN A C 1
ATOM 2043 O O . GLN A 1 261 ? -8.936 6.225 3.666 1.00 80.88 261 GLN A O 1
ATOM 2048 N N . GLY A 1 262 ? -9.033 7.087 5.726 1.00 84.19 262 GLY A N 1
ATOM 2049 C CA . GLY A 1 262 ? -9.368 5.828 6.396 1.00 84.19 262 GLY A CA 1
ATOM 2050 C C . GLY A 1 262 ? -8.174 4.898 6.641 1.00 84.19 262 GLY A C 1
ATOM 2051 O O . GLY A 1 262 ? -8.360 3.779 7.122 1.00 84.19 262 GLY A O 1
ATOM 2052 N N . TRP A 1 263 ? -6.944 5.336 6.359 1.00 87.88 263 TRP A N 1
ATOM 2053 C CA . TRP A 1 263 ? -5.742 4.549 6.627 1.00 87.88 263 TRP A CA 1
ATOM 2054 C C . TRP A 1 263 ? -5.446 4.476 8.116 1.00 87.88 263 TRP A C 1
ATOM 2056 O O . TRP A 1 263 ? -5.446 5.494 8.806 1.00 87.88 263 TRP A O 1
ATOM 2066 N N . VAL A 1 264 ? -5.154 3.272 8.606 1.00 88.19 264 VAL A N 1
ATOM 2067 C CA . VAL A 1 264 ? -4.908 3.017 10.029 1.00 88.19 264 VAL A CA 1
ATOM 2068 C C . VAL A 1 264 ? -3.506 3.486 10.406 1.00 88.19 264 VAL A C 1
ATOM 2070 O O . VAL A 1 264 ? -2.505 2.878 10.037 1.00 88.19 264 VAL A O 1
ATOM 2073 N N . LEU A 1 265 ? -3.421 4.558 11.182 1.00 86.69 265 LEU A N 1
ATOM 2074 C CA . LEU A 1 265 ? -2.159 5.075 11.700 1.00 86.69 265 LEU A CA 1
ATOM 2075 C C . LEU A 1 265 ? -1.736 4.353 12.980 1.00 86.69 265 LEU A C 1
ATOM 2077 O O . LEU A 1 265 ? -0.545 4.243 13.241 1.00 86.69 265 LEU A O 1
ATOM 2081 N N . ALA A 1 266 ? -2.689 3.844 13.761 1.00 86.12 266 ALA A N 1
ATOM 2082 C CA . ALA A 1 266 ? -2.408 3.066 14.963 1.00 86.12 266 ALA A CA 1
ATOM 2083 C C . ALA A 1 266 ? -3.601 2.211 15.394 1.00 86.12 266 ALA A C 1
ATOM 2085 O O . ALA A 1 266 ? -4.748 2.487 15.022 1.00 86.12 266 ALA A O 1
ATOM 2086 N N . ARG A 1 267 ? -3.321 1.162 16.172 1.00 86.00 267 ARG A N 1
ATOM 2087 C CA . ARG A 1 267 ? -4.329 0.229 16.694 1.00 86.00 267 ARG A CA 1
ATOM 2088 C C . ARG A 1 267 ? -3.932 -0.321 18.065 1.00 86.00 267 ARG A C 1
ATOM 2090 O O . ARG A 1 267 ? -2.753 -0.597 18.272 1.00 86.00 267 ARG A O 1
ATOM 2097 N N . GLY A 1 268 ? -4.922 -0.542 18.927 1.00 78.44 268 GLY A N 1
ATOM 2098 C CA . GLY A 1 268 ? -4.793 -1.190 20.238 1.00 78.44 268 GLY A CA 1
ATOM 2099 C C . GLY A 1 268 ? -6.065 -1.911 20.636 1.00 78.44 268 GLY A C 1
ATOM 2100 O O . GLY A 1 268 ? -7.140 -1.550 20.095 1.00 78.44 268 GLY A O 1
#

pLDDT: mean 88.5, std 9.83, range [41.72, 98.56]

Nearest PDB structures (foldseek):
  2ivf-assembly1_C  TM=5.656E-01  e=2.473E-04  Aromatoleum aromaticum EbN1
  4fbo-assembly2_B  TM=2.395E-01  e=3.130E-01  Pseudomonas fluorescens Pf0-1
  2py1-assembly1_A  TM=3.090E-01  e=1.943E+00  Homo sapiens
  2ju8-assembly1_A  TM=2.874E-01  e=6.335E+00  Rattus norvegicus

Foldseek 3Di:
DPDDDDPVVVVVVVVVVVVVVVVVVVVVVVVVVVVVVVVVVVVVVVVVVVLVVVQVPDPVNCQVAPQQLADEAEEDDDDDQWFDCPSPVVCPVVWDFWFDPVGGQKTWYWYDDPWWIKIKIGGFDPDFFADPDPDDAAQQTWKKWKFAQFPVRDTWIWIWGHRDWFKTFTFTADPRDGHHTDPQWIGTWAADVRGIMTIIIHTCRRHVFFMKMWIHHNNNDTRTISHDPDTHTYQYADPVSQVVVVPDDDPPDKDFDARPVRHTNYID

Radius of gyration: 30.15 Å; Cα contacts (8 Å, |Δi|>4): 494; chains: 1; bounding box: 91×34×90 Å

Solvent-accessible surface area (backbone atoms only — not comparable to full-atom values): 14674 Å² total; per-residue (Å²): 134,86,84,79,80,56,70,69,61,55,51,51,52,51,54,48,52,64,53,46,53,62,55,52,51,50,51,51,51,52,51,51,51,51,53,52,50,53,52,48,53,51,49,53,50,52,50,52,51,52,49,52,51,54,53,73,68,34,83,89,57,75,78,84,61,74,64,75,33,40,42,66,37,41,77,58,69,85,71,76,79,69,24,66,64,76,79,40,61,92,45,60,90,69,41,48,72,30,45,54,97,94,44,66,34,33,32,41,44,36,31,38,52,96,63,32,34,38,40,40,37,43,38,59,34,96,71,86,35,47,48,89,57,100,62,85,61,69,50,58,16,32,32,44,35,39,32,26,16,20,74,84,70,49,75,43,43,27,37,33,67,44,67,59,76,39,83,40,51,28,16,36,37,57,96,74,41,68,53,64,71,39,84,70,36,36,31,12,32,27,77,48,96,60,23,35,26,41,19,34,48,36,47,32,65,50,51,53,52,17,44,28,49,36,36,28,38,49,77,40,46,74,61,35,51,48,48,95,85,63,52,11,40,62,44,56,58,38,66,71,52,30,55,57,47,67,73,54,92,53,88,98,58,78,51,73,43,57,53,97,86,66,50,65,34,28,64,74

Sequence (268 aa):
MKKRFGIRFKLLLVSLSLIAIPVTGYQFIREMETFLRDAQDHNLTTTAQALALLVRGNPALNTDVPLEGALYVHPYQPVIVDGYADDWQDLLPLAQRFGGPDGPRFQVLLRASPAYVYLLVHVRADRPRYIDSASIRYGRSDQVELFLVDENKLPRGYLIAPRAPGAVIAHRLDDDLPGPGDYRLQGEWQEVAGGYNLEMRIPRKLIASGLSIRVMDGKGRSLATDGMTEAGQLVTPSIALNDIIANVDLPQSRIRITNSQGWVLARG

Secondary structure (DSSP, 8-state):
------HHHHHHHHHHHHHHHHHHHHHHHHHHHHHHHHHHHHHHHHHHHHHHHHHHT-TTS------TT-EE-EEP-----SS-SGGGTTTGGG-EEEEETTEEEEEEEEEE-SSEEEEEEEEE-SS-----SSS--TTSS-EEEEEEE-TTS-EEEEEE--SSSEEEEEEEEETTEEEEEEEEEEEEEEEETTEEEEEEEEEGGGSSSEEEEEEE-TTS-EEEESSSSSPEEEE---HHHHHHHHTS--TT---EEE-TT--EEEE-